Protein AF-A0A8W8MF82-F1 (afdb_monomer_lite)

Radius of gyration: 26.91 Å; chains: 1; bounding box: 54×96×51 Å

Structure (mmCIF, N/CA/C/O backbone):
data_AF-A0A8W8MF82-F1
#
_entry.id   AF-A0A8W8MF82-F1
#
loop_
_atom_site.group_PDB
_atom_site.id
_atom_site.type_symbol
_atom_site.label_atom_id
_atom_site.label_alt_id
_atom_site.label_comp_id
_atom_site.label_asym_id
_atom_site.label_entity_id
_atom_site.label_seq_id
_atom_site.pdbx_PDB_ins_code
_atom_site.Cartn_x
_atom_site.Cartn_y
_atom_site.Cartn_z
_atom_site.occupancy
_atom_site.B_iso_or_equiv
_atom_site.auth_seq_id
_atom_site.auth_comp_id
_atom_site.auth_asym_id
_atom_site.auth_atom_id
_atom_site.pdbx_PDB_model_num
ATOM 1 N N . ILE A 1 1 ? -33.587 77.026 2.164 1.00 35.69 1 ILE A N 1
ATOM 2 C CA . ILE A 1 1 ? -32.601 77.672 1.261 1.00 35.69 1 ILE A CA 1
ATOM 3 C C . ILE A 1 1 ? -31.237 77.548 1.949 1.00 35.69 1 ILE A C 1
ATOM 5 O O . ILE A 1 1 ? -30.967 78.299 2.867 1.00 35.69 1 ILE A O 1
ATOM 9 N N . VAL A 1 2 ? -30.667 76.339 1.958 1.00 36.97 2 VAL A N 1
ATOM 10 C CA . VAL A 1 2 ? -29.508 75.873 1.161 1.00 36.97 2 VAL A CA 1
ATOM 11 C C . VAL A 1 2 ? -28.266 76.760 1.290 1.00 36.97 2 VAL A C 1
ATOM 13 O O . VAL A 1 2 ? -28.235 77.858 0.749 1.00 36.97 2 VAL A O 1
ATOM 16 N N . GLY A 1 3 ? -27.221 76.190 1.905 1.00 37.22 3 GLY A N 1
ATOM 17 C CA . GLY A 1 3 ? -25.828 76.518 1.603 1.00 37.22 3 GLY A CA 1
ATOM 18 C C . GLY A 1 3 ? -24.898 76.625 2.812 1.00 37.22 3 GLY A C 1
ATOM 19 O O . GLY A 1 3 ? -24.655 77.733 3.268 1.00 37.22 3 GLY A O 1
ATOM 20 N N . ASN A 1 4 ? -24.290 75.516 3.265 1.00 38.88 4 ASN A N 1
ATOM 21 C CA . ASN A 1 4 ? -22.835 75.510 3.483 1.00 38.88 4 ASN A CA 1
ATOM 22 C C . ASN A 1 4 ? -22.202 74.119 3.701 1.00 38.88 4 ASN A C 1
ATOM 24 O O . ASN A 1 4 ? -22.565 73.373 4.602 1.00 38.88 4 ASN A O 1
ATOM 28 N N . ARG A 1 5 ? -21.215 73.852 2.833 1.00 43.38 5 ARG A N 1
ATOM 29 C CA . ARG A 1 5 ? -19.978 73.050 2.939 1.00 43.38 5 ARG A CA 1
ATOM 30 C C . ARG A 1 5 ? -19.874 71.901 3.958 1.00 43.38 5 ARG A C 1
ATOM 32 O O . ARG A 1 5 ? -19.698 72.127 5.148 1.00 43.38 5 ARG A O 1
ATOM 39 N N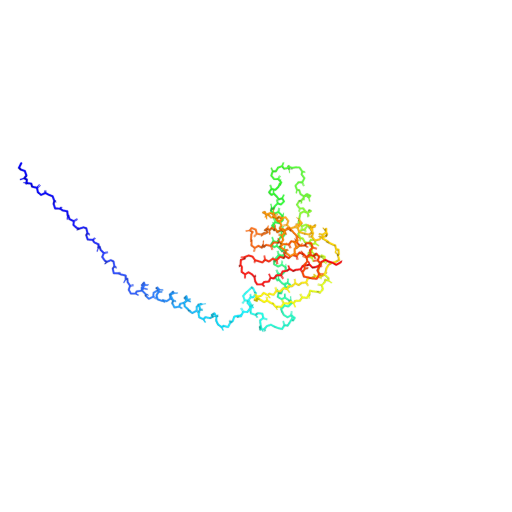 . ALA A 1 6 ? -19.607 70.708 3.420 1.00 43.28 6 ALA A N 1
ATOM 40 C CA . ALA A 1 6 ? -18.562 69.828 3.945 1.00 43.28 6 ALA A CA 1
ATOM 41 C C . ALA A 1 6 ? -17.755 69.225 2.781 1.00 43.28 6 ALA A C 1
ATOM 43 O O . ALA A 1 6 ? -18.273 68.499 1.937 1.00 43.28 6 ALA A O 1
ATOM 44 N N . SER A 1 7 ? -16.478 69.600 2.731 1.00 40.62 7 SER A N 1
ATOM 45 C CA . SER A 1 7 ? -15.450 69.110 1.812 1.00 40.62 7 SER A CA 1
ATOM 46 C C . SER A 1 7 ? -15.032 67.693 2.214 1.00 40.62 7 SER A C 1
ATOM 48 O O . SER A 1 7 ? -14.576 67.472 3.337 1.00 40.62 7 SER A O 1
ATOM 50 N N . ILE A 1 8 ? -15.181 66.727 1.306 1.00 47.06 8 ILE A N 1
ATOM 51 C CA . ILE A 1 8 ? -14.657 65.370 1.484 1.00 47.06 8 ILE A CA 1
ATOM 52 C C . ILE A 1 8 ? -13.176 65.401 1.094 1.00 47.06 8 ILE A C 1
ATOM 54 O O . ILE A 1 8 ? -12.816 65.394 -0.082 1.00 47.06 8 ILE A O 1
ATOM 58 N N . ARG A 1 9 ? -12.304 65.462 2.107 1.00 40.44 9 ARG A N 1
ATOM 59 C CA . ARG A 1 9 ? -10.857 65.262 1.965 1.00 40.44 9 ARG A CA 1
ATOM 60 C C . ARG A 1 9 ? -10.585 63.863 1.404 1.00 40.44 9 ARG A C 1
ATOM 62 O O . ARG A 1 9 ? -10.768 62.863 2.096 1.00 40.44 9 ARG A O 1
ATOM 69 N N . SER A 1 10 ? -10.094 63.826 0.168 1.00 41.91 10 SER A N 1
ATOM 70 C CA . SER A 1 10 ? -9.383 62.691 -0.422 1.00 41.91 10 SER A CA 1
ATOM 71 C C . SER A 1 10 ? -8.252 62.256 0.516 1.00 41.91 10 SER A C 1
ATOM 73 O O . SER A 1 10 ? -7.342 63.035 0.799 1.00 41.91 10 SER A O 1
ATOM 75 N N . ARG A 1 11 ? -8.327 61.028 1.038 1.00 41.44 11 ARG A N 1
ATOM 76 C CA . ARG A 1 11 ? -7.232 60.403 1.786 1.00 41.44 11 ARG A CA 1
ATOM 77 C C . ARG A 1 11 ? -6.136 60.003 0.802 1.00 41.44 11 ARG A C 1
ATOM 79 O O . ARG A 1 11 ? -6.370 59.189 -0.086 1.00 41.44 11 ARG A O 1
ATOM 86 N N . ASP A 1 12 ? -4.947 60.556 1.012 1.00 40.50 12 ASP A N 1
ATOM 87 C CA . ASP A 1 12 ? -3.692 60.141 0.391 1.00 40.50 12 ASP A CA 1
ATOM 88 C C . ASP A 1 12 ? -3.498 58.618 0.471 1.00 40.50 12 ASP A C 1
ATOM 90 O O . ASP A 1 12 ? -3.233 58.054 1.537 1.00 40.50 12 ASP A O 1
ATOM 94 N N . MET A 1 13 ? -3.557 57.943 -0.678 1.00 42.81 13 MET A N 1
ATOM 95 C CA . MET A 1 13 ? -2.918 56.642 -0.845 1.00 42.81 13 MET A CA 1
ATOM 96 C C . MET A 1 13 ? -1.406 56.869 -0.873 1.00 42.81 13 MET A C 1
ATOM 98 O O . MET A 1 13 ? -0.832 57.200 -1.912 1.00 42.81 13 MET A O 1
ATOM 102 N N . LYS A 1 14 ? -0.743 56.675 0.273 1.00 43.47 14 LYS A N 1
ATOM 103 C CA . LYS A 1 14 ? 0.719 56.560 0.340 1.00 43.47 14 LYS A CA 1
ATOM 104 C C . LYS A 1 14 ? 1.171 55.463 -0.631 1.00 43.47 14 LYS A C 1
ATOM 106 O O . LYS A 1 14 ? 1.035 54.277 -0.340 1.00 43.47 14 LYS A O 1
ATOM 111 N N . ARG A 1 15 ? 1.735 55.857 -1.779 1.00 50.31 15 ARG A N 1
ATOM 112 C CA . ARG A 1 15 ? 2.524 54.973 -2.647 1.00 50.31 15 ARG A CA 1
ATOM 113 C C . ARG A 1 15 ? 3.766 54.549 -1.865 1.00 50.31 15 ARG A C 1
ATOM 115 O O . ARG A 1 15 ? 4.764 55.264 -1.837 1.00 50.31 15 ARG A O 1
ATOM 122 N N . GLY A 1 16 ? 3.687 53.407 -1.187 1.00 51.31 16 GLY A N 1
ATOM 123 C CA . GLY A 1 16 ? 4.854 52.762 -0.598 1.00 51.31 16 GLY A CA 1
ATOM 124 C C . GLY A 1 16 ? 5.848 52.448 -1.710 1.00 51.31 16 GLY A C 1
ATOM 125 O O . GLY A 1 16 ? 5.543 51.670 -2.612 1.00 51.31 16 GLY A O 1
ATOM 126 N N . ARG A 1 17 ? 7.020 53.090 -1.684 1.00 55.69 17 ARG A N 1
ATOM 127 C CA . ARG A 1 17 ? 8.131 52.752 -2.579 1.00 55.69 17 ARG A CA 1
ATOM 128 C C . ARG A 1 17 ? 8.582 51.345 -2.198 1.00 55.69 17 ARG A C 1
ATOM 130 O O . ARG A 1 17 ? 9.209 51.160 -1.159 1.00 55.69 17 ARG A O 1
ATOM 137 N N . ILE A 1 18 ? 8.211 50.354 -3.003 1.00 58.94 18 ILE A N 1
ATOM 138 C CA . ILE A 1 18 ? 8.741 48.998 -2.871 1.00 58.94 18 ILE A CA 1
ATOM 139 C C . ILE A 1 18 ? 10.248 49.111 -3.108 1.00 58.94 18 ILE A C 1
ATOM 141 O O . ILE A 1 18 ? 10.680 49.591 -4.156 1.00 58.94 18 ILE A O 1
ATOM 145 N N . SER A 1 19 ? 11.043 48.756 -2.098 1.00 68.50 19 SER A N 1
ATOM 146 C CA . SER A 1 19 ? 12.502 48.798 -2.190 1.00 68.50 19 SER A CA 1
ATOM 147 C C . SER A 1 19 ? 12.973 47.909 -3.343 1.00 68.50 19 SER A C 1
ATOM 149 O O . SER A 1 19 ? 12.445 46.812 -3.531 1.00 68.50 19 SER A O 1
ATOM 151 N N . ALA A 1 20 ? 13.984 48.354 -4.094 1.00 69.75 20 ALA A N 1
ATOM 152 C CA . ALA A 1 20 ? 14.582 47.579 -5.184 1.00 69.75 20 ALA A CA 1
ATOM 153 C C . ALA A 1 20 ? 15.026 46.176 -4.725 1.00 69.75 20 ALA A C 1
ATOM 155 O O . ALA A 1 20 ? 14.942 45.222 -5.491 1.00 69.75 20 ALA A O 1
ATOM 156 N N . ALA A 1 21 ? 15.396 46.029 -3.448 1.00 68.44 21 ALA A N 1
ATOM 157 C CA . ALA A 1 21 ? 15.716 44.742 -2.838 1.00 68.44 21 ALA A CA 1
ATOM 158 C C . ALA A 1 21 ? 14.520 43.774 -2.813 1.00 68.44 21 ALA A C 1
ATOM 160 O O . ALA A 1 21 ? 14.691 42.582 -3.043 1.00 68.44 21 ALA A O 1
ATOM 161 N N . VAL A 1 22 ? 13.301 44.273 -2.586 1.00 73.56 22 VAL A N 1
ATOM 162 C CA . VAL A 1 22 ? 12.079 43.452 -2.598 1.00 73.56 22 VAL A CA 1
ATOM 163 C C . VAL A 1 22 ? 11.741 43.027 -4.024 1.00 73.56 22 VAL A C 1
ATOM 165 O O . VAL A 1 22 ? 11.380 41.877 -4.242 1.00 73.56 22 VAL A O 1
ATOM 168 N N . LEU A 1 23 ? 11.917 43.915 -5.007 1.00 74.25 23 LEU A N 1
ATOM 169 C CA . LEU A 1 23 ? 11.734 43.569 -6.420 1.00 74.25 23 LEU A CA 1
ATOM 170 C C . LEU A 1 23 ? 12.761 42.534 -6.893 1.00 74.25 23 LEU A C 1
ATOM 172 O O . LEU A 1 23 ? 12.382 41.591 -7.579 1.00 74.25 23 LEU A O 1
ATOM 176 N N . LEU A 1 24 ? 14.025 42.657 -6.477 1.00 74.75 24 LEU A N 1
ATOM 177 C CA . LEU A 1 24 ? 15.065 41.665 -6.758 1.00 74.75 24 LEU A CA 1
ATOM 178 C C . LEU A 1 24 ? 14.782 40.325 -6.079 1.00 74.75 24 LEU A C 1
ATOM 180 O O . LEU A 1 24 ? 14.978 39.288 -6.699 1.00 74.75 24 LEU A O 1
ATOM 184 N N . LEU A 1 25 ? 14.274 40.328 -4.844 1.00 75.12 25 LEU A N 1
ATOM 185 C CA . LEU A 1 25 ? 13.909 39.097 -4.143 1.00 75.12 25 LEU A CA 1
ATOM 186 C C . LEU A 1 25 ? 12.717 38.400 -4.813 1.00 75.12 25 LEU A C 1
ATOM 188 O O . LEU A 1 25 ? 12.726 37.186 -4.982 1.00 75.12 25 LEU A O 1
ATOM 192 N N . VAL A 1 26 ? 11.707 39.165 -5.239 1.00 80.44 26 VAL A N 1
ATOM 193 C CA . VAL A 1 26 ? 10.559 38.635 -5.988 1.00 80.44 26 VAL A CA 1
ATOM 194 C C . VAL A 1 26 ? 11.002 38.117 -7.354 1.00 80.44 26 VAL A C 1
ATOM 196 O O . VAL A 1 26 ? 10.599 37.024 -7.737 1.00 80.44 26 VAL A O 1
ATOM 199 N N . ALA A 1 27 ? 11.868 38.840 -8.065 1.00 74.56 27 ALA A N 1
ATOM 200 C CA . ALA A 1 27 ? 12.436 38.382 -9.329 1.00 74.56 27 ALA A CA 1
ATOM 201 C C . ALA A 1 27 ? 13.271 37.109 -9.142 1.00 74.56 27 ALA A C 1
ATOM 203 O O . ALA A 1 27 ? 13.094 36.162 -9.895 1.00 74.56 27 ALA A O 1
ATOM 204 N N . TYR A 1 28 ? 14.104 37.039 -8.101 1.00 77.12 28 TYR A N 1
ATOM 205 C CA . TYR A 1 28 ? 14.871 35.843 -7.757 1.00 77.12 28 TYR A CA 1
ATOM 206 C C . TYR A 1 28 ? 13.954 34.654 -7.457 1.00 77.12 28 TYR A C 1
ATOM 208 O O . TYR A 1 28 ? 14.157 33.575 -7.998 1.00 77.12 28 TYR A O 1
ATOM 216 N N . LEU A 1 29 ? 12.892 34.849 -6.669 1.00 72.75 29 LEU A N 1
ATOM 217 C CA . LEU A 1 29 ? 11.906 33.801 -6.393 1.00 72.75 29 LEU A CA 1
ATOM 218 C C . LEU A 1 29 ? 11.156 33.360 -7.655 1.00 72.75 29 LEU A C 1
ATOM 220 O O . LEU A 1 29 ? 10.889 32.172 -7.815 1.00 72.75 29 LEU A O 1
ATOM 224 N N . LEU A 1 30 ? 10.836 34.286 -8.561 1.00 72.75 30 LEU A N 1
ATOM 225 C CA . LEU A 1 30 ? 10.198 33.972 -9.840 1.00 72.75 30 LEU A CA 1
ATOM 226 C C . LEU A 1 30 ? 11.146 33.242 -10.796 1.00 72.75 30 LEU A C 1
ATOM 228 O O . LEU A 1 30 ? 10.702 32.328 -11.482 1.00 72.75 30 LEU A O 1
ATOM 232 N N . VAL A 1 31 ? 12.434 33.595 -10.813 1.00 70.19 31 VAL A N 1
ATOM 233 C CA . VAL A 1 31 ? 13.472 32.897 -11.586 1.00 70.19 31 VAL A CA 1
ATOM 234 C C . VAL A 1 31 ? 13.686 31.491 -11.030 1.00 70.19 31 VAL A C 1
AT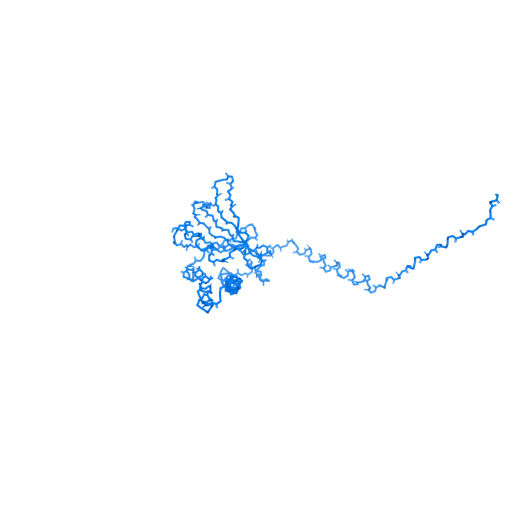OM 236 O O . VAL A 1 31 ? 13.605 30.538 -11.791 1.00 70.19 31 VAL A O 1
ATOM 239 N N . GLN A 1 32 ? 13.811 31.331 -9.709 1.00 64.94 32 GLN A N 1
ATOM 240 C CA . GLN A 1 32 ? 13.878 30.017 -9.056 1.00 64.94 32 GLN A CA 1
ATOM 241 C C . GLN A 1 32 ? 12.625 29.170 -9.341 1.00 64.94 32 GLN A C 1
ATOM 243 O O . GLN A 1 32 ? 12.712 27.975 -9.623 1.00 64.94 32 GLN A O 1
ATOM 248 N N . TYR A 1 33 ? 11.439 29.788 -9.327 1.00 62.06 33 TYR A N 1
ATOM 249 C CA . TYR A 1 33 ? 10.185 29.120 -9.676 1.00 62.06 33 TYR A CA 1
ATOM 250 C C . TYR A 1 33 ? 10.124 28.727 -11.163 1.00 62.06 33 TYR A C 1
ATOM 252 O O . TYR A 1 33 ? 9.622 27.651 -11.496 1.00 62.06 33 TYR A O 1
ATOM 260 N N . ALA A 1 34 ? 10.650 29.566 -12.059 1.00 57.75 34 ALA A N 1
ATOM 261 C CA . ALA A 1 34 ? 10.713 29.303 -13.494 1.00 57.75 34 ALA A CA 1
ATOM 262 C C . ALA A 1 34 ? 11.751 28.226 -13.846 1.00 57.75 34 ALA A C 1
ATOM 264 O O . ALA A 1 34 ? 11.448 27.354 -14.656 1.00 57.75 34 ALA A O 1
ATOM 265 N N . GLU A 1 35 ? 12.918 28.212 -13.200 1.00 52.12 35 GLU A N 1
ATOM 266 C CA . GLU A 1 35 ? 13.924 27.149 -13.326 1.00 52.12 35 GLU A CA 1
ATOM 267 C C . GLU A 1 35 ? 13.371 25.802 -12.830 1.00 52.12 35 GLU A C 1
ATOM 269 O O . GLU A 1 35 ? 13.501 24.788 -13.516 1.00 52.12 35 GLU A O 1
ATOM 274 N N . CYS A 1 36 ? 12.619 25.791 -11.720 1.00 47.72 36 CYS A N 1
ATOM 275 C CA . CYS A 1 36 ? 11.883 24.601 -11.272 1.00 47.72 36 CYS A CA 1
ATOM 276 C C . CYS A 1 36 ? 10.837 24.113 -12.290 1.00 47.72 36 CYS A C 1
ATOM 278 O O . CYS A 1 36 ? 10.560 22.915 -12.362 1.00 47.72 36 CYS A O 1
ATOM 280 N N . LYS A 1 37 ? 10.237 25.020 -13.071 1.00 49.00 37 LYS A N 1
ATOM 281 C CA . LYS A 1 37 ? 9.217 24.683 -14.075 1.00 49.00 37 LYS A CA 1
ATOM 282 C C . LYS A 1 37 ? 9.827 24.254 -15.417 1.00 49.00 37 LYS A C 1
ATOM 284 O O . LYS A 1 37 ? 9.247 23.401 -16.084 1.00 49.00 37 LYS A O 1
ATOM 289 N N . ASN A 1 38 ? 10.990 24.798 -15.784 1.00 40.34 38 ASN A N 1
ATOM 290 C CA . ASN A 1 38 ? 11.692 24.502 -17.039 1.00 40.34 38 ASN A CA 1
ATOM 291 C C . ASN A 1 38 ? 12.565 23.240 -16.980 1.00 40.34 38 ASN A C 1
ATOM 293 O O . ASN A 1 38 ? 12.784 22.626 -18.017 1.00 40.34 38 ASN A O 1
ATOM 297 N N . ASN A 1 39 ? 12.936 22.750 -15.793 1.00 46.44 39 ASN A N 1
ATOM 298 C CA . ASN A 1 39 ? 13.485 21.391 -15.634 1.00 46.44 39 ASN A CA 1
ATOM 299 C C . ASN A 1 39 ? 12.427 20.280 -15.846 1.00 46.44 39 ASN A C 1
ATOM 301 O O . ASN A 1 39 ? 12.676 19.106 -15.589 1.00 46.44 39 ASN A O 1
ATOM 305 N N . GLY A 1 40 ? 11.226 20.639 -16.310 1.00 42.94 40 GLY A N 1
ATOM 306 C CA . GLY A 1 40 ? 10.110 19.739 -16.592 1.00 42.94 40 GLY A CA 1
ATOM 307 C C . GLY A 1 40 ? 10.169 18.998 -17.934 1.00 42.94 40 GLY A C 1
ATOM 308 O O . GLY A 1 40 ? 9.161 18.397 -18.302 1.00 42.94 40 GLY A O 1
ATOM 309 N N . THR A 1 41 ? 11.287 19.022 -18.667 1.00 44.00 41 THR A N 1
ATOM 310 C CA . THR A 1 41 ? 11.399 18.389 -20.002 1.00 44.00 41 THR A CA 1
ATOM 311 C C . THR A 1 41 ? 12.463 17.300 -20.151 1.00 44.00 41 THR A C 1
ATOM 313 O O . THR A 1 41 ? 12.636 16.793 -21.251 1.00 44.00 41 THR A O 1
ATOM 316 N N . GLU A 1 42 ? 13.061 16.829 -19.055 1.00 49.78 42 GLU A N 1
ATOM 317 C CA . GLU A 1 42 ? 13.617 15.470 -18.965 1.00 49.78 42 GLU A CA 1
ATOM 318 C C . GLU A 1 42 ? 13.031 14.833 -17.705 1.00 49.78 42 GLU A C 1
ATOM 320 O O . GLU A 1 42 ? 13.377 15.168 -16.574 1.00 49.78 42 GLU A O 1
ATOM 325 N N . GLY A 1 43 ? 11.985 14.026 -17.887 1.00 56.91 43 GLY A N 1
ATOM 326 C CA . GLY A 1 43 ? 11.105 13.576 -16.811 1.00 56.91 43 GLY A CA 1
ATOM 327 C C . GLY A 1 43 ? 11.715 12.494 -15.923 1.00 56.91 43 GLY A C 1
ATOM 328 O O . GLY A 1 43 ? 11.111 11.431 -15.801 1.00 56.91 43 GLY A O 1
ATOM 329 N N . HIS A 1 44 ? 12.852 12.766 -15.281 1.00 66.94 44 HIS A N 1
ATOM 330 C CA . HIS A 1 44 ? 13.564 11.816 -14.429 1.00 66.94 44 HIS A CA 1
ATOM 331 C C . HIS A 1 44 ? 12.625 11.143 -13.412 1.00 66.94 44 HIS A C 1
ATOM 333 O O . HIS A 1 44 ? 11.829 11.768 -12.679 1.00 66.94 44 HIS A O 1
ATOM 339 N N . PHE A 1 45 ? 12.674 9.813 -13.374 1.00 74.75 45 PHE A N 1
ATOM 340 C CA . PHE A 1 45 ? 11.871 9.023 -12.455 1.00 74.75 45 PHE A CA 1
ATOM 341 C C . PHE A 1 45 ? 12.523 9.016 -11.071 1.00 74.75 45 PHE A C 1
ATOM 343 O O . PHE A 1 45 ? 13.350 8.170 -10.771 1.00 74.75 45 PHE A O 1
ATOM 350 N N . LEU A 1 46 ? 12.122 9.957 -10.212 1.00 81.06 46 LEU A N 1
ATOM 351 C CA . LEU A 1 46 ? 12.645 10.048 -8.847 1.00 81.06 46 LEU A CA 1
ATOM 352 C C . LEU A 1 46 ? 11.891 9.150 -7.847 1.00 81.06 46 LEU A C 1
ATOM 354 O O . LEU A 1 46 ? 10.662 9.236 -7.725 1.00 81.06 46 LEU A O 1
ATOM 358 N N . VAL A 1 47 ? 12.634 8.357 -7.072 1.00 79.81 47 VAL A N 1
ATOM 359 C CA . VAL A 1 47 ? 12.168 7.622 -5.883 1.00 79.81 47 VAL A CA 1
ATOM 360 C C . VAL A 1 47 ? 13.011 8.051 -4.689 1.00 79.81 47 VAL A C 1
ATOM 362 O O . VAL A 1 47 ? 14.224 7.911 -4.701 1.00 79.81 47 VAL A O 1
ATOM 365 N N . ASP A 1 48 ? 12.363 8.624 -3.670 1.00 82.00 48 ASP A N 1
ATOM 366 C CA . ASP A 1 48 ? 13.029 9.223 -2.495 1.00 82.00 48 ASP A CA 1
ATOM 367 C C . ASP A 1 48 ? 14.135 10.242 -2.857 1.00 82.00 48 ASP A C 1
ATOM 369 O O . ASP A 1 48 ? 15.113 10.395 -2.138 1.00 82.00 48 ASP A O 1
ATOM 373 N N . GLY A 1 49 ? 13.976 10.945 -3.987 1.00 82.25 49 GLY A N 1
ATOM 374 C CA . GLY A 1 49 ? 14.956 11.911 -4.504 1.00 82.25 49 GLY A CA 1
ATOM 375 C C . GLY A 1 49 ? 16.063 11.304 -5.373 1.00 82.25 49 GLY A C 1
ATOM 376 O O . GLY A 1 49 ? 16.848 12.054 -5.942 1.00 82.25 49 GLY A O 1
ATOM 377 N N . ILE A 1 50 ? 16.099 9.978 -5.524 1.00 83.06 50 ILE A N 1
ATOM 378 C CA . ILE A 1 50 ? 17.076 9.263 -6.350 1.00 83.06 50 ILE A CA 1
ATOM 379 C C . ILE A 1 50 ? 16.485 9.009 -7.735 1.00 83.06 50 ILE A C 1
ATOM 381 O O . ILE A 1 50 ? 15.363 8.514 -7.850 1.00 83.06 50 ILE A O 1
ATOM 385 N N . ASP A 1 51 ? 17.242 9.340 -8.779 1.00 85.56 51 ASP A N 1
ATOM 386 C CA . ASP A 1 51 ? 16.868 9.056 -10.162 1.00 85.56 51 ASP A CA 1
ATOM 387 C C . ASP A 1 51 ? 17.101 7.585 -10.503 1.00 85.56 51 ASP A C 1
ATOM 389 O O . ASP A 1 51 ? 18.232 7.110 -10.573 1.00 85.56 51 ASP A O 1
ATOM 393 N N . VAL A 1 52 ? 16.004 6.867 -10.718 1.00 85.44 52 VAL A N 1
ATOM 394 C CA . VAL A 1 52 ? 16.006 5.419 -10.928 1.00 85.44 52 VAL A CA 1
ATOM 395 C C . VAL A 1 52 ? 16.466 5.045 -12.341 1.00 85.44 52 VAL A C 1
ATOM 397 O O . VAL A 1 52 ? 16.769 3.885 -12.602 1.00 85.44 52 VAL A O 1
ATOM 400 N N . GLU A 1 53 ? 16.531 6.005 -13.267 1.00 84.81 53 GLU A N 1
ATOM 401 C CA . GLU A 1 53 ? 17.062 5.778 -14.619 1.00 84.81 53 GLU A CA 1
ATOM 402 C C . GLU A 1 53 ? 18.587 5.635 -14.633 1.00 84.81 53 GLU A C 1
ATOM 404 O O . GLU A 1 53 ? 19.134 5.013 -15.539 1.00 84.81 53 GLU A O 1
ATOM 409 N N . LYS A 1 54 ? 19.263 6.153 -13.603 1.00 86.38 54 LYS A N 1
ATOM 410 C CA . LYS A 1 54 ? 20.723 6.073 -13.444 1.00 86.38 54 LYS A CA 1
ATOM 411 C C . LYS A 1 54 ? 21.187 4.823 -12.701 1.00 86.38 54 LYS A C 1
ATOM 413 O O . LYS A 1 54 ? 22.384 4.647 -12.509 1.00 86.38 54 LYS A O 1
ATOM 418 N N . LEU A 1 55 ? 20.247 3.993 -12.258 1.00 86.38 55 LEU A N 1
ATOM 419 C CA . LEU A 1 55 ? 20.508 2.806 -11.458 1.00 86.38 55 LEU A CA 1
ATOM 420 C C . LEU A 1 55 ? 20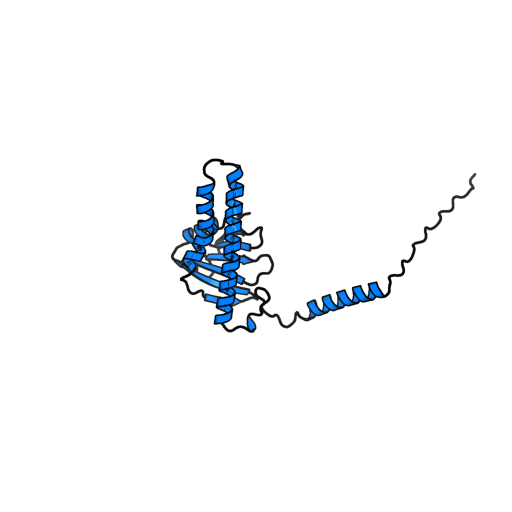.431 1.546 -12.319 1.00 86.38 55 LEU A C 1
ATOM 422 O O . LEU A 1 55 ? 19.555 1.413 -13.180 1.00 86.38 55 LEU A O 1
ATOM 426 N N . SER A 1 56 ? 21.307 0.592 -12.027 1.00 89.12 56 SER A N 1
ATOM 427 C CA . SER A 1 56 ? 21.188 -0.787 -12.499 1.00 89.12 56 SER A CA 1
ATOM 428 C C . SER A 1 56 ? 19.949 -1.471 -11.912 1.00 89.12 56 SER A C 1
ATOM 430 O O . SER A 1 56 ? 19.423 -1.067 -10.875 1.00 89.12 56 SER A O 1
ATOM 432 N N . ASP A 1 57 ? 19.474 -2.544 -12.547 1.00 88.00 57 ASP A N 1
ATOM 433 C CA . ASP A 1 57 ? 18.271 -3.255 -12.090 1.00 88.00 57 ASP A CA 1
ATOM 434 C C . ASP A 1 57 ? 18.383 -3.789 -10.650 1.00 88.00 57 ASP A C 1
ATOM 436 O O . ASP A 1 57 ? 17.376 -3.842 -9.935 1.00 88.00 57 ASP A O 1
ATOM 440 N N . ASP A 1 58 ? 19.594 -4.143 -10.211 1.00 88.75 58 ASP A N 1
ATOM 441 C CA . ASP A 1 58 ? 19.857 -4.590 -8.843 1.00 88.75 58 ASP A CA 1
ATOM 442 C C . ASP A 1 58 ? 19.808 -3.420 -7.849 1.00 88.75 58 ASP A C 1
ATOM 444 O O . ASP A 1 58 ? 19.108 -3.512 -6.843 1.00 88.75 58 ASP A O 1
ATOM 448 N N . GLU A 1 59 ? 20.406 -2.271 -8.175 1.00 89.81 59 GLU A N 1
ATOM 449 C CA . GLU A 1 59 ? 20.309 -1.058 -7.345 1.00 89.81 59 GLU A CA 1
ATOM 450 C C . GLU A 1 59 ? 18.867 -0.541 -7.240 1.00 89.81 59 GLU A C 1
ATOM 452 O O . GLU A 1 59 ? 18.435 -0.070 -6.185 1.00 89.81 59 GLU A O 1
ATOM 457 N N . VAL A 1 60 ? 18.078 -0.659 -8.314 1.00 89.69 60 VAL A N 1
ATOM 458 C CA . VAL A 1 60 ? 16.640 -0.359 -8.270 1.00 89.69 60 VAL A CA 1
ATOM 459 C C . VAL A 1 60 ? 15.921 -1.303 -7.316 1.00 89.69 60 VAL A C 1
ATOM 461 O O . VAL A 1 60 ? 15.043 -0.866 -6.566 1.00 89.69 60 VAL A O 1
ATOM 464 N N . ARG A 1 61 ? 16.257 -2.596 -7.331 1.00 88.94 61 ARG A N 1
ATOM 465 C CA . ARG A 1 61 ? 15.662 -3.570 -6.412 1.00 88.94 61 ARG A CA 1
ATOM 466 C C . ARG A 1 61 ? 15.992 -3.216 -4.962 1.00 88.94 61 ARG A C 1
ATOM 468 O O . ARG A 1 61 ? 15.058 -3.130 -4.162 1.00 88.94 61 ARG A O 1
ATOM 475 N N . ASP A 1 62 ? 17.252 -2.914 -4.669 1.00 90.31 62 ASP A N 1
ATOM 476 C CA . ASP A 1 62 ? 17.717 -2.526 -3.334 1.00 90.31 62 ASP A CA 1
ATOM 477 C C . ASP A 1 62 ? 17.041 -1.237 -2.846 1.00 90.31 62 ASP A C 1
ATOM 479 O O . ASP A 1 62 ? 16.555 -1.166 -1.712 1.00 90.31 62 ASP A O 1
ATOM 483 N N . LEU A 1 63 ? 16.904 -0.237 -3.724 1.00 90.88 63 LEU A N 1
ATOM 484 C CA . LEU A 1 63 ? 16.177 0.998 -3.430 1.00 90.88 63 LEU A CA 1
ATOM 485 C C . LEU A 1 63 ? 14.712 0.719 -3.064 1.00 90.88 63 LEU A C 1
ATOM 487 O O . LEU A 1 63 ? 14.183 1.259 -2.088 1.00 90.88 63 LEU A O 1
ATOM 491 N N . LEU A 1 64 ? 14.041 -0.140 -3.832 1.00 90.88 64 LEU A N 1
ATOM 492 C CA . LEU A 1 64 ? 12.655 -0.518 -3.571 1.00 90.88 64 LEU A CA 1
ATOM 493 C C . LEU A 1 64 ? 12.506 -1.375 -2.305 1.00 90.88 64 LEU A C 1
ATOM 495 O O . LEU A 1 64 ? 11.450 -1.347 -1.669 1.00 90.88 64 LEU A O 1
ATOM 499 N N . ASP A 1 65 ? 13.504 -2.183 -1.950 1.00 90.25 65 ASP A N 1
ATOM 500 C CA . ASP A 1 65 ? 13.542 -2.929 -0.687 1.00 90.25 65 ASP A CA 1
ATOM 501 C C . ASP A 1 65 ? 13.694 -1.978 0.506 1.00 90.25 65 ASP A C 1
ATOM 503 O O . ASP A 1 65 ? 12.919 -2.063 1.464 1.00 90.25 65 ASP A O 1
ATOM 507 N N . ALA A 1 66 ? 14.587 -0.991 0.416 1.00 90.00 66 ALA A N 1
ATOM 508 C CA . ALA A 1 66 ? 14.724 0.060 1.423 1.00 90.00 66 ALA A CA 1
ATOM 509 C C . ALA A 1 66 ? 13.426 0.878 1.585 1.00 90.00 66 ALA A C 1
ATOM 511 O O . ALA A 1 66 ? 12.985 1.163 2.707 1.00 90.00 66 ALA A O 1
ATOM 512 N N . GLU A 1 67 ? 12.752 1.203 0.478 1.00 89.31 67 GLU A N 1
ATOM 513 C CA . GLU A 1 67 ? 11.459 1.889 0.508 1.00 89.31 67 GLU A CA 1
ATOM 514 C C . GLU A 1 67 ? 10.368 1.031 1.179 1.00 89.31 67 GLU A C 1
ATOM 516 O O . GLU A 1 67 ? 9.528 1.551 1.920 1.00 89.31 67 GLU A O 1
ATOM 521 N N . ASP A 1 68 ? 10.365 -0.289 0.962 1.00 89.44 68 ASP A N 1
ATOM 522 C CA . ASP A 1 68 ? 9.471 -1.230 1.647 1.00 89.44 68 ASP A CA 1
ATOM 523 C C . ASP A 1 68 ? 9.754 -1.306 3.158 1.00 89.44 68 ASP A C 1
ATOM 525 O O . ASP A 1 68 ? 8.811 -1.314 3.957 1.00 89.44 68 ASP A O 1
ATOM 529 N N . VAL A 1 69 ? 11.020 -1.279 3.586 1.00 88.81 69 VAL A N 1
ATOM 530 C CA . VAL A 1 69 ? 11.391 -1.198 5.012 1.00 88.81 69 VAL A CA 1
ATOM 531 C C . VAL A 1 69 ? 10.859 0.095 5.644 1.00 88.81 69 VAL A C 1
ATOM 533 O O . VAL A 1 69 ? 10.196 0.057 6.685 1.00 88.81 69 VAL A O 1
ATOM 536 N N . LYS A 1 70 ? 11.056 1.245 4.985 1.00 89.88 70 LYS A N 1
ATOM 537 C CA . LYS A 1 70 ? 10.519 2.547 5.427 1.00 89.88 70 LYS A CA 1
ATOM 538 C C . LYS A 1 70 ? 8.992 2.518 5.527 1.00 89.88 70 LYS A C 1
ATOM 540 O O . LYS A 1 70 ? 8.417 2.948 6.530 1.00 89.88 70 LYS A O 1
ATOM 545 N N . PHE A 1 71 ? 8.324 1.988 4.503 1.00 90.06 71 PHE A N 1
ATOM 546 C CA . PHE A 1 71 ? 6.867 1.879 4.456 1.00 90.06 71 PHE A CA 1
ATOM 547 C C . PHE A 1 71 ? 6.315 0.981 5.570 1.00 90.06 71 PHE A C 1
ATOM 549 O O . PHE A 1 71 ? 5.377 1.370 6.266 1.00 90.06 71 PHE A O 1
ATOM 556 N N . THR A 1 72 ? 6.896 -0.203 5.768 1.00 89.31 72 THR A N 1
ATOM 557 C CA . THR A 1 72 ? 6.447 -1.158 6.794 1.00 89.31 72 THR A CA 1
ATOM 558 C C . THR A 1 72 ? 6.626 -0.618 8.209 1.00 89.31 72 THR A C 1
ATOM 560 O O . THR A 1 72 ? 5.727 -0.781 9.033 1.00 89.31 72 THR A O 1
ATOM 563 N N . GLY A 1 73 ? 7.715 0.108 8.483 1.00 89.31 73 GLY A N 1
ATOM 564 C CA . GLY A 1 73 ? 7.895 0.807 9.759 1.00 89.31 73 GLY A CA 1
ATOM 565 C C . GLY A 1 73 ? 6.788 1.833 10.031 1.00 89.31 73 GLY A C 1
ATOM 566 O O . GLY A 1 73 ? 6.211 1.862 11.119 1.00 89.31 73 GLY A O 1
ATOM 567 N N . GLN A 1 74 ? 6.421 2.633 9.023 1.00 90.94 74 GLN A N 1
ATOM 568 C CA . GLN A 1 74 ? 5.299 3.573 9.127 1.00 90.94 74 GLN A CA 1
ATOM 569 C C . GLN A 1 74 ? 3.964 2.844 9.342 1.00 90.94 74 GLN A C 1
ATOM 571 O O . GLN A 1 74 ? 3.153 3.255 10.178 1.00 90.94 74 GLN A O 1
ATOM 576 N N . LEU A 1 75 ? 3.739 1.753 8.605 1.00 90.06 75 LEU A N 1
ATOM 577 C CA . LEU A 1 75 ? 2.525 0.945 8.681 1.00 90.06 75 LEU A CA 1
ATOM 578 C C . LEU A 1 75 ? 2.316 0.334 10.074 1.00 90.06 75 LEU A C 1
ATOM 580 O O . LEU A 1 75 ? 1.193 0.345 10.579 1.00 90.06 75 LEU A O 1
ATOM 584 N N . ASP A 1 76 ? 3.376 -0.152 10.716 1.00 86.81 76 ASP A N 1
ATOM 585 C CA . ASP A 1 76 ? 3.302 -0.713 12.067 1.00 86.81 76 ASP A CA 1
ATOM 586 C C . ASP A 1 76 ? 2.854 0.336 13.089 1.00 86.81 76 ASP A C 1
ATOM 588 O O . ASP A 1 76 ? 1.934 0.094 13.876 1.00 86.81 76 ASP A O 1
ATOM 592 N N . ILE A 1 77 ? 3.437 1.537 13.022 1.00 87.12 77 ILE A N 1
ATOM 593 C CA . ILE A 1 77 ? 3.036 2.668 13.868 1.00 87.12 77 ILE A CA 1
ATOM 594 C C . ILE A 1 77 ? 1.564 3.017 13.615 1.00 87.12 77 ILE A C 1
ATOM 596 O O . ILE A 1 77 ? 0.806 3.240 14.561 1.00 87.12 77 ILE A O 1
ATOM 600 N N . TRP A 1 78 ? 1.134 3.039 12.350 1.00 89.44 78 TRP A N 1
ATOM 601 C CA . TRP A 1 78 ? -0.255 3.306 11.974 1.00 89.44 78 TRP A CA 1
ATOM 602 C C . TRP A 1 78 ? -1.232 2.297 12.568 1.00 89.44 78 TRP A C 1
ATOM 604 O O . TRP A 1 78 ? -2.189 2.686 13.240 1.00 89.44 78 TRP A O 1
ATOM 614 N N . ILE A 1 79 ? -0.988 1.004 12.367 1.00 87.25 79 ILE A N 1
ATOM 615 C CA . ILE A 1 79 ? -1.853 -0.060 12.883 1.00 87.25 79 ILE A CA 1
ATOM 616 C C . ILE A 1 79 ? -1.856 -0.041 14.412 1.00 87.25 79 ILE A C 1
ATOM 618 O O . ILE A 1 79 ? -2.916 -0.198 15.028 1.00 87.25 79 ILE A O 1
ATOM 622 N N . GLY A 1 80 ? -0.702 0.218 15.033 1.00 83.44 80 GLY A N 1
ATOM 623 C CA . GLY A 1 80 ? -0.577 0.442 16.469 1.00 83.44 80 GLY A CA 1
ATOM 624 C C . GLY A 1 80 ? -1.491 1.569 16.956 1.00 83.44 80 GLY A C 1
ATOM 625 O O . GLY A 1 80 ? -2.303 1.343 17.858 1.00 83.44 80 GLY A O 1
ATOM 626 N N . LYS A 1 81 ? -1.429 2.744 16.310 1.00 84.25 81 LYS A N 1
ATOM 627 C CA . LYS A 1 81 ? -2.279 3.912 16.602 1.00 84.25 81 LYS A CA 1
ATOM 628 C C . LYS A 1 81 ? -3.766 3.613 16.413 1.00 84.25 81 LYS A C 1
ATOM 630 O O . LYS A 1 81 ? -4.548 3.905 17.313 1.00 84.25 81 LYS A O 1
ATOM 635 N N . GLN A 1 82 ? -4.170 2.998 15.300 1.00 83.25 82 GLN A N 1
ATOM 636 C CA . GLN A 1 82 ? -5.580 2.649 15.057 1.00 83.25 82 GLN A CA 1
ATOM 637 C C . GLN A 1 82 ? -6.107 1.669 16.108 1.00 83.25 82 GLN A C 1
ATOM 639 O O . GLN A 1 82 ? -7.185 1.853 16.667 1.00 83.25 82 GLN A O 1
ATOM 644 N N . SER A 1 83 ? -5.291 0.683 16.475 1.00 79.00 83 SER A N 1
ATOM 645 C CA . SER A 1 83 ? -5.633 -0.263 17.537 1.00 79.00 83 SER A CA 1
ATOM 646 C C . SER A 1 83 ? -5.699 0.392 18.916 1.00 79.00 83 SER A C 1
ATOM 648 O O . SER A 1 83 ? -6.406 -0.104 19.781 1.00 79.00 83 SER A O 1
ATOM 650 N N . LEU A 1 84 ? -4.939 1.462 19.178 1.00 76.56 84 LEU A N 1
ATOM 651 C CA . LEU A 1 84 ? -5.029 2.237 20.424 1.00 76.56 84 LEU A CA 1
ATOM 652 C C . LEU A 1 84 ? -6.256 3.163 20.446 1.00 76.56 84 LEU A C 1
ATOM 654 O O . LEU A 1 84 ? -6.887 3.307 21.488 1.00 76.56 84 LEU A O 1
ATOM 658 N N . LYS A 1 85 ? -6.648 3.741 19.306 1.00 76.00 85 LYS A N 1
ATOM 659 C CA . LYS A 1 85 ? -7.882 4.538 19.199 1.00 76.00 85 LYS A CA 1
ATOM 660 C C . LYS A 1 85 ? -9.125 3.700 19.513 1.00 76.00 85 LYS A C 1
ATOM 662 O O . LYS A 1 85 ? -9.976 4.140 20.278 1.00 76.00 85 LYS A O 1
ATOM 667 N N . GLU A 1 86 ? -9.182 2.463 19.018 1.00 67.62 86 GLU A N 1
ATOM 668 C CA . GLU A 1 86 ? -10.219 1.488 19.396 1.00 67.62 86 GLU A CA 1
ATOM 669 C C . GLU A 1 86 ? -10.186 1.152 20.909 1.00 67.62 86 GLU A C 1
ATOM 671 O O . GLU A 1 86 ? -11.230 0.909 21.516 1.00 67.62 86 GLU A O 1
ATOM 676 N N . ARG A 1 87 ? -8.999 1.192 21.544 1.00 59.97 87 ARG A N 1
ATOM 677 C CA . ARG A 1 87 ? -8.766 0.841 22.962 1.00 59.97 87 ARG A CA 1
ATOM 678 C C . ARG A 1 87 ? -9.269 1.847 23.991 1.00 59.97 87 ARG A C 1
ATOM 680 O O . ARG A 1 87 ? -9.529 1.412 25.110 1.00 59.97 87 ARG A O 1
ATOM 687 N N . HIS A 1 88 ? -9.477 3.127 23.664 1.00 54.19 88 HIS A N 1
ATOM 688 C CA . HIS A 1 88 ? -10.102 4.067 24.617 1.00 54.19 88 HIS A CA 1
ATOM 689 C C . HIS A 1 88 ? -11.497 3.598 25.096 1.00 54.19 88 HIS A C 1
ATOM 691 O O . HIS A 1 88 ? -12.015 4.131 26.073 1.00 54.19 88 HIS A O 1
ATOM 697 N N . ARG A 1 89 ? -12.079 2.557 24.475 1.00 56.31 89 ARG A N 1
ATOM 698 C CA . ARG A 1 89 ? -13.310 1.885 24.914 1.00 56.31 89 ARG A CA 1
ATOM 699 C C . ARG A 1 89 ? -13.129 0.640 25.809 1.00 56.31 89 ARG A C 1
ATOM 701 O O . ARG A 1 89 ? -14.115 0.226 26.405 1.00 56.31 89 ARG A O 1
ATOM 708 N N . ILE A 1 90 ? -11.947 0.010 25.930 1.00 52.94 90 ILE A N 1
ATOM 709 C CA . ILE A 1 90 ? -11.801 -1.324 26.575 1.00 52.94 90 ILE A CA 1
ATOM 710 C C . ILE A 1 90 ? -10.511 -1.410 27.425 1.00 52.94 90 ILE A C 1
ATOM 712 O O . ILE A 1 90 ? -9.415 -1.606 26.903 1.00 52.94 90 ILE A O 1
ATOM 716 N N . LYS A 1 91 ? -10.632 -1.285 28.758 1.00 55.59 91 LYS A N 1
ATOM 717 C CA . LYS A 1 91 ? -9.509 -1.031 29.695 1.00 55.59 91 LYS A CA 1
ATOM 718 C C . LYS A 1 91 ? -8.622 -2.232 30.097 1.00 55.59 91 LYS A C 1
ATOM 720 O O . LYS A 1 91 ? -7.529 -1.995 30.594 1.00 55.59 91 LYS A O 1
ATOM 725 N N . ARG A 1 92 ? -9.027 -3.501 29.924 1.00 56.38 92 ARG A N 1
ATOM 726 C CA . ARG A 1 92 ? -8.352 -4.646 30.604 1.00 56.38 92 ARG A CA 1
ATOM 727 C C . ARG A 1 92 ? -7.422 -5.534 29.756 1.00 56.38 92 ARG A C 1
ATOM 729 O O . ARG A 1 92 ? -6.712 -6.348 30.325 1.00 56.38 92 ARG A O 1
ATOM 736 N N . VAL A 1 93 ? -7.362 -5.378 28.428 1.00 56.00 93 VAL A N 1
ATOM 737 C CA . VAL A 1 93 ? -6.614 -6.306 27.529 1.00 56.00 93 VAL A CA 1
ATOM 738 C C . VAL A 1 93 ? -5.489 -5.617 26.732 1.00 56.00 93 VAL A C 1
ATOM 740 O O . VAL A 1 93 ? -4.948 -6.152 25.762 1.00 56.00 93 VAL A O 1
ATOM 743 N N . ALA A 1 94 ? -5.129 -4.393 27.128 1.00 54.03 94 ALA A N 1
ATOM 744 C CA . ALA A 1 94 ? -4.314 -3.465 26.345 1.00 54.03 94 ALA A CA 1
ATOM 745 C C . ALA A 1 94 ? -2.927 -3.977 25.887 1.00 54.03 94 ALA A C 1
ATOM 747 O O . ALA A 1 94 ? -2.611 -3.757 24.712 1.00 54.03 94 ALA A O 1
ATOM 748 N N . PRO A 1 95 ? -2.095 -4.639 26.716 1.00 59.62 95 PRO A N 1
ATOM 749 C CA . PRO A 1 95 ? -0.748 -5.041 26.295 1.00 59.62 95 PRO A CA 1
ATOM 750 C C . PRO A 1 95 ? -0.756 -6.186 25.271 1.00 59.62 95 PRO A C 1
ATOM 752 O O . PRO A 1 95 ? 0.012 -6.158 24.306 1.00 59.62 95 PRO A O 1
ATOM 755 N N . ILE A 1 96 ? -1.668 -7.151 25.419 1.00 59.91 96 ILE A N 1
ATOM 756 C CA . ILE A 1 96 ? -1.786 -8.310 24.520 1.00 59.91 96 ILE A CA 1
ATOM 757 C C . ILE A 1 96 ? -2.257 -7.855 23.133 1.00 59.91 96 ILE A C 1
ATOM 759 O O . ILE A 1 96 ? -1.645 -8.189 22.119 1.00 59.91 96 ILE A O 1
ATOM 763 N N . VAL A 1 97 ? -3.284 -7.002 23.079 1.00 59.00 97 VAL A N 1
ATOM 764 C CA . VAL A 1 97 ? -3.827 -6.479 21.814 1.00 59.00 97 VAL A CA 1
ATOM 765 C C . VAL A 1 97 ? -2.814 -5.593 21.082 1.00 59.00 97 VAL A C 1
ATOM 767 O O . VAL A 1 97 ? -2.775 -5.605 19.853 1.00 59.00 97 VAL A O 1
ATOM 770 N N . ALA A 1 98 ? -1.946 -4.867 21.803 1.00 59.28 98 ALA A N 1
ATOM 771 C CA . ALA A 1 98 ? -0.842 -4.132 21.180 1.00 59.28 98 ALA A CA 1
ATOM 772 C C . ALA A 1 98 ? 0.093 -5.080 20.428 1.00 59.28 98 ALA A C 1
ATOM 774 O O . ALA A 1 98 ? 0.315 -4.890 19.239 1.00 59.28 98 ALA A O 1
ATOM 775 N N . ARG A 1 99 ? 0.595 -6.127 21.088 1.00 61.81 99 ARG A N 1
ATOM 776 C CA . ARG A 1 99 ? 1.527 -7.069 20.453 1.00 61.81 99 ARG A CA 1
ATOM 777 C C . ARG A 1 99 ? 0.909 -7.735 19.218 1.00 61.81 99 ARG A C 1
ATOM 779 O O . ARG A 1 99 ? 1.548 -7.783 18.169 1.00 61.81 99 ARG A O 1
ATOM 786 N N . VAL A 1 100 ? -0.361 -8.138 19.300 1.00 63.69 100 VAL A N 1
ATOM 787 C CA . VAL A 1 100 ? -1.094 -8.745 18.173 1.00 63.69 100 VAL A CA 1
ATOM 788 C C . VAL A 1 100 ? -1.309 -7.755 17.020 1.00 63.69 100 VAL A C 1
ATOM 790 O O . VAL A 1 100 ? -1.143 -8.118 15.855 1.00 63.69 100 VAL A O 1
ATOM 793 N N . ALA A 1 101 ? -1.631 -6.493 17.316 1.00 63.66 101 ALA A N 1
ATOM 794 C CA . ALA A 1 101 ? -1.832 -5.466 16.296 1.00 63.66 101 ALA A CA 1
ATOM 795 C C . ALA A 1 101 ? -0.556 -5.179 15.492 1.00 63.66 101 ALA A C 1
ATOM 797 O O . ALA A 1 101 ? -0.605 -5.097 14.267 1.00 63.66 101 ALA A O 1
ATOM 798 N N . TRP A 1 102 ? 0.590 -5.077 16.164 1.00 63.94 102 TRP A N 1
ATOM 799 C CA . TRP A 1 102 ? 1.874 -4.821 15.505 1.00 63.94 102 TRP A CA 1
ATOM 800 C C . TRP A 1 102 ? 2.311 -6.022 14.653 1.00 63.94 102 TRP A C 1
ATOM 802 O O . TRP A 1 102 ? 2.841 -5.862 13.558 1.00 63.94 102 TRP A O 1
ATOM 812 N N . MET A 1 103 ? 1.996 -7.246 15.088 1.00 66.38 103 MET A N 1
ATOM 813 C CA . MET A 1 103 ? 2.212 -8.446 14.274 1.00 66.38 103 MET A CA 1
ATOM 814 C C . MET A 1 103 ? 1.359 -8.478 12.997 1.00 66.38 103 MET A C 1
ATOM 816 O O . MET A 1 103 ? 1.804 -9.026 11.987 1.00 66.38 103 MET A O 1
ATOM 820 N N . ALA A 1 104 ? 0.155 -7.899 13.015 1.00 65.62 104 ALA A N 1
ATOM 821 C CA . ALA A 1 104 ? -0.740 -7.892 11.859 1.00 65.62 104 ALA A CA 1
ATOM 822 C C . ALA A 1 104 ? -0.211 -7.029 10.699 1.00 65.62 104 ALA A C 1
ATOM 824 O O . ALA A 1 104 ? -0.380 -7.425 9.544 1.00 65.62 104 ALA A O 1
ATOM 825 N N . GLY A 1 105 ? 0.468 -5.914 10.993 1.00 66.12 105 GLY A N 1
ATOM 826 C CA . GLY A 1 105 ? 1.077 -5.038 9.981 1.00 66.12 105 GLY A CA 1
ATOM 827 C C . GLY A 1 105 ? 2.194 -5.709 9.198 1.00 66.12 105 GLY A C 1
ATOM 828 O O . GLY A 1 105 ? 2.218 -5.681 7.966 1.00 66.12 105 GLY A O 1
ATOM 829 N N . ARG A 1 106 ? 3.055 -6.437 9.909 1.00 74.88 106 ARG A N 1
ATOM 830 C CA . ARG A 1 106 ? 4.162 -7.188 9.309 1.00 74.88 106 ARG A CA 1
ATOM 831 C C . ARG A 1 106 ? 3.760 -8.512 8.673 1.00 74.88 106 ARG A C 1
ATOM 833 O O . ARG A 1 106 ? 4.544 -9.056 7.903 1.00 74.88 106 ARG A O 1
ATOM 840 N N . ALA A 1 107 ? 2.576 -9.055 8.954 1.00 83.62 107 ALA A N 1
ATOM 841 C CA . ALA A 1 107 ? 2.201 -10.395 8.495 1.00 83.62 107 ALA A CA 1
ATOM 842 C C . ALA A 1 107 ? 2.205 -10.542 6.963 1.00 83.62 107 ALA A C 1
ATOM 844 O O . ALA A 1 107 ? 2.634 -11.578 6.456 1.00 83.62 107 ALA A O 1
ATOM 845 N N . LEU A 1 108 ? 1.756 -9.520 6.218 1.00 85.25 108 LEU A N 1
ATOM 846 C CA . LEU A 1 108 ? 1.842 -9.552 4.756 1.00 85.25 108 LEU A CA 1
ATOM 847 C C . LEU A 1 108 ? 3.306 -9.546 4.313 1.00 85.25 108 LEU A C 1
ATOM 849 O O . LEU A 1 108 ? 3.726 -10.479 3.644 1.00 85.25 108 LEU A O 1
ATOM 853 N N . TYR A 1 109 ? 4.090 -8.554 4.724 1.00 86.19 109 TYR A N 1
ATOM 854 C CA . TYR A 1 109 ? 5.472 -8.399 4.261 1.00 86.19 109 TYR A CA 1
ATOM 855 C C . TYR A 1 109 ? 6.392 -9.545 4.688 1.00 86.19 109 TYR A C 1
ATOM 857 O O . TYR A 1 109 ? 7.212 -9.983 3.894 1.00 86.19 109 TYR A O 1
ATOM 865 N N . ARG A 1 110 ? 6.183 -10.135 5.870 1.00 86.38 110 ARG A N 1
ATOM 866 C CA . ARG A 1 110 ? 6.850 -11.386 6.271 1.00 86.38 110 ARG A CA 1
ATOM 867 C C . ARG A 1 110 ? 6.523 -12.549 5.339 1.00 86.38 110 ARG A C 1
ATOM 869 O O . ARG A 1 110 ? 7.378 -13.372 5.069 1.00 86.38 110 ARG A O 1
ATOM 876 N N . SER A 1 111 ? 5.294 -12.627 4.826 1.00 86.06 111 SER A N 1
ATOM 877 C CA . SER A 1 111 ? 4.945 -13.649 3.827 1.00 86.06 111 SER A CA 1
ATOM 878 C C . SER A 1 111 ? 5.516 -13.361 2.432 1.00 86.06 111 SER A C 1
ATOM 880 O O . SER A 1 111 ? 5.505 -14.248 1.583 1.00 86.06 111 SER A O 1
ATOM 882 N N . LEU A 1 112 ? 5.989 -12.133 2.191 1.00 87.56 112 LEU A N 1
ATOM 883 C CA . LEU A 1 112 ? 6.571 -11.699 0.921 1.00 87.56 112 LEU A CA 1
ATOM 884 C C . LEU A 1 112 ? 8.106 -11.673 0.942 1.00 87.56 112 LEU A C 1
ATOM 886 O O . LEU A 1 112 ? 8.696 -11.635 -0.127 1.00 87.56 112 LEU A O 1
ATOM 890 N N . SER A 1 113 ? 8.758 -11.742 2.109 1.00 83.38 113 SER A N 1
ATOM 891 C CA . SER A 1 113 ? 10.221 -11.601 2.239 1.00 83.38 113 SER A CA 1
ATOM 892 C C . SER A 1 113 ? 11.026 -12.657 1.481 1.00 83.38 113 SER A C 1
ATOM 894 O O . SER A 1 113 ? 12.160 -12.403 1.104 1.00 83.38 113 SER A O 1
ATOM 896 N N . HIS A 1 114 ? 10.448 -13.835 1.243 1.00 82.50 114 HIS A N 1
ATOM 897 C CA . HIS A 1 114 ? 11.075 -14.915 0.470 1.00 82.50 114 HIS A CA 1
ATOM 898 C C . HIS A 1 114 ? 10.596 -14.966 -0.989 1.00 82.50 114 HIS A C 1
ATOM 900 O O . HIS A 1 114 ? 10.857 -15.936 -1.697 1.00 82.50 114 HIS A O 1
ATOM 906 N N . LYS A 1 115 ? 9.813 -13.978 -1.435 1.00 86.88 115 LYS A N 1
ATOM 907 C CA . LYS A 1 115 ? 9.262 -13.924 -2.790 1.00 86.88 115 LYS A CA 1
ATOM 908 C C . LYS A 1 115 ? 10.051 -12.915 -3.608 1.00 86.88 115 LYS A C 1
ATOM 910 O O . LYS A 1 115 ? 10.121 -11.751 -3.236 1.00 86.88 115 LYS A O 1
ATOM 915 N N . VAL A 1 116 ? 10.568 -13.350 -4.754 1.00 88.44 116 VAL A N 1
ATOM 916 C CA . VAL A 1 116 ? 11.203 -12.450 -5.721 1.00 88.44 116 VAL A CA 1
ATOM 917 C C . VAL A 1 116 ? 10.112 -11.603 -6.390 1.00 88.44 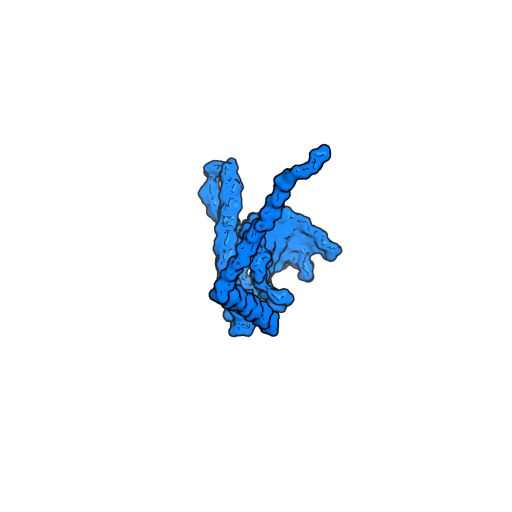116 VAL A C 1
ATOM 919 O O . VAL A 1 116 ? 9.206 -12.167 -7.015 1.00 88.44 116 VAL A O 1
ATOM 922 N N . PRO A 1 117 ? 10.133 -10.267 -6.240 1.00 91.62 117 PRO A N 1
ATOM 923 C CA . PRO A 1 117 ? 9.155 -9.404 -6.879 1.00 91.62 117 PRO A CA 1
ATOM 924 C C . PRO A 1 117 ? 9.448 -9.248 -8.372 1.00 91.62 117 PRO A C 1
ATOM 926 O O . PRO A 1 117 ? 10.595 -9.172 -8.802 1.00 91.62 117 PRO A O 1
ATOM 929 N N . HIS A 1 118 ? 8.389 -9.098 -9.160 1.00 92.50 118 HIS A N 1
ATOM 930 C CA . HIS A 1 118 ? 8.471 -8.635 -10.536 1.00 92.50 118 HIS A CA 1
ATOM 931 C C . HIS A 1 118 ? 8.342 -7.107 -10.568 1.00 92.50 118 HIS A C 1
ATOM 933 O O . HIS A 1 118 ? 7.315 -6.552 -10.158 1.00 92.50 118 HIS A O 1
ATOM 939 N N . ILE A 1 119 ? 9.389 -6.427 -11.032 1.00 91.88 119 ILE A N 1
ATOM 940 C CA . ILE A 1 119 ? 9.442 -4.965 -11.129 1.00 91.88 119 ILE A CA 1
ATOM 941 C C . ILE A 1 119 ? 9.038 -4.564 -12.547 1.00 91.88 119 ILE A C 1
ATOM 943 O O . ILE A 1 119 ? 9.565 -5.083 -13.523 1.00 91.88 119 ILE A O 1
ATOM 947 N N . THR A 1 120 ? 8.082 -3.644 -12.668 1.00 90.62 120 THR A N 1
ATOM 948 C CA . THR A 1 120 ? 7.615 -3.129 -13.966 1.00 90.62 120 THR A CA 1
ATOM 949 C C . THR A 1 120 ? 7.540 -1.613 -13.952 1.00 90.62 120 THR A C 1
ATOM 951 O O . THR A 1 120 ? 7.184 -1.009 -12.938 1.00 90.62 120 THR A O 1
ATOM 954 N N . ARG A 1 121 ? 7.841 -0.988 -15.091 1.00 88.00 121 ARG A N 1
ATOM 955 C CA . ARG A 1 121 ? 7.771 0.466 -15.286 1.00 88.00 121 ARG A CA 1
ATOM 956 C C . ARG A 1 121 ? 6.662 0.771 -16.288 1.00 88.00 121 ARG A C 1
ATOM 958 O O . ARG A 1 121 ? 6.665 0.236 -17.389 1.00 88.00 121 ARG A O 1
ATOM 965 N N . SER A 1 122 ? 5.667 1.566 -15.897 1.00 81.50 122 SER A N 1
ATOM 966 C CA . SER A 1 122 ? 4.581 1.965 -16.805 1.00 81.50 122 SER A CA 1
ATOM 967 C C . SER A 1 122 ? 3.905 3.260 -16.359 1.00 81.50 122 SER A C 1
ATOM 969 O O . SER A 1 122 ? 3.686 3.480 -15.167 1.00 81.50 122 SER A O 1
ATOM 971 N N . GLY A 1 123 ? 3.566 4.129 -17.320 1.00 72.75 123 GLY A N 1
ATOM 972 C CA . GLY A 1 123 ? 2.764 5.339 -17.083 1.00 72.75 123 GLY A CA 1
ATOM 973 C C . GLY A 1 123 ? 3.312 6.257 -15.984 1.00 72.75 123 GLY A C 1
ATOM 974 O O . GLY A 1 123 ? 2.542 6.711 -15.130 1.00 72.75 123 GLY A O 1
ATOM 975 N N . GLY A 1 124 ? 4.637 6.453 -15.950 1.00 79.38 124 GLY A N 1
ATOM 976 C CA . GLY A 1 124 ? 5.324 7.265 -14.939 1.00 79.38 124 GLY A CA 1
ATOM 977 C C . GLY A 1 124 ? 5.290 6.674 -13.526 1.00 79.38 124 GLY A C 1
ATOM 978 O O . GLY A 1 124 ? 5.373 7.420 -12.550 1.00 79.38 124 GLY A O 1
ATOM 979 N N . ARG A 1 125 ? 5.111 5.352 -13.395 1.00 86.00 125 ARG A N 1
ATOM 980 C CA . ARG A 1 125 ? 5.088 4.616 -12.122 1.00 86.00 125 ARG A CA 1
ATOM 981 C C . ARG A 1 125 ? 5.952 3.366 -12.192 1.00 86.00 125 ARG A C 1
ATOM 983 O O . ARG A 1 125 ? 6.032 2.708 -13.229 1.00 86.00 125 ARG A O 1
ATOM 990 N N . MET A 1 126 ? 6.510 3.002 -11.047 1.00 90.06 126 MET A N 1
ATOM 991 C CA . MET A 1 126 ? 7.217 1.746 -10.849 1.00 90.06 126 MET A CA 1
ATOM 992 C C . MET A 1 126 ? 6.358 0.840 -9.984 1.00 90.06 126 MET A C 1
ATOM 994 O O . MET A 1 126 ? 5.939 1.217 -8.894 1.00 90.06 126 MET A O 1
ATOM 998 N N . THR A 1 127 ? 6.038 -0.343 -10.491 1.00 92.31 127 THR A N 1
ATOM 999 C CA . THR A 1 127 ? 5.237 -1.325 -9.770 1.00 92.31 127 THR A CA 1
ATOM 1000 C C . THR A 1 127 ? 6.125 -2.465 -9.319 1.00 92.31 127 THR A C 1
ATOM 1002 O O . THR A 1 127 ? 6.676 -3.184 -10.149 1.00 92.31 127 THR A O 1
ATOM 1005 N N . LYS A 1 128 ? 6.193 -2.666 -8.005 1.00 94.12 128 LYS A N 1
ATOM 1006 C CA . LYS A 1 128 ? 6.784 -3.844 -7.381 1.00 94.12 128 LYS A CA 1
ATOM 1007 C C . LYS A 1 128 ? 5.678 -4.860 -7.122 1.00 94.12 128 LYS A C 1
ATOM 1009 O O . LYS A 1 128 ? 4.810 -4.642 -6.269 1.00 94.12 128 LYS A O 1
ATOM 1014 N N . GLN A 1 129 ? 5.650 -5.923 -7.918 1.00 94.25 129 GLN A N 1
ATOM 1015 C CA . GLN A 1 129 ? 4.599 -6.932 -7.880 1.00 94.25 129 GLN A CA 1
ATOM 1016 C C . GLN A 1 129 ? 5.091 -8.228 -7.240 1.00 94.25 129 GLN A C 1
ATOM 1018 O O . GLN A 1 129 ? 6.038 -8.838 -7.713 1.00 94.25 129 GLN A O 1
ATOM 1023 N N . TYR A 1 130 ? 4.376 -8.699 -6.231 1.00 93.69 130 TYR A N 1
ATOM 1024 C CA . TYR A 1 130 ? 4.593 -9.987 -5.594 1.00 93.69 130 TYR A CA 1
ATOM 1025 C C . TYR A 1 130 ? 3.503 -10.985 -5.975 1.00 93.69 130 TYR A C 1
ATOM 1027 O O . TYR A 1 130 ? 2.352 -10.611 -6.224 1.00 93.69 130 TYR A O 1
ATOM 1035 N N . PHE A 1 131 ? 3.865 -12.261 -5.935 1.00 92.81 131 PHE A N 1
ATOM 1036 C CA . PHE A 1 131 ? 2.951 -13.384 -6.086 1.00 92.81 131 PHE A CA 1
ATOM 1037 C C . PHE A 1 131 ? 2.849 -14.142 -4.765 1.00 92.81 131 PHE A C 1
ATOM 1039 O O . PHE A 1 131 ? 3.859 -14.472 -4.137 1.00 92.81 131 PHE A O 1
ATOM 1046 N N . LYS A 1 132 ? 1.619 -14.385 -4.316 1.00 92.88 132 LYS A N 1
ATOM 1047 C CA . LYS A 1 132 ? 1.328 -15.018 -3.031 1.00 92.88 132 LYS A CA 1
ATOM 1048 C C . LYS A 1 132 ? 0.215 -16.041 -3.199 1.00 92.88 132 LYS A C 1
ATOM 1050 O O . LYS A 1 132 ? -0.805 -15.741 -3.797 1.00 92.88 132 LYS A O 1
ATOM 1055 N N . ASN A 1 133 ? 0.371 -17.214 -2.600 1.00 92.12 133 ASN A N 1
ATOM 1056 C CA . ASN A 1 133 ? -0.654 -18.250 -2.691 1.00 92.12 133 ASN A CA 1
ATOM 1057 C C . ASN A 1 133 ? -1.952 -17.808 -1.987 1.00 92.12 133 ASN A C 1
ATOM 1059 O O . ASN A 1 133 ? -1.923 -17.213 -0.898 1.00 92.12 133 ASN A O 1
ATOM 1063 N N . GLY A 1 134 ? -3.096 -18.134 -2.584 1.00 91.62 134 GLY A N 1
ATOM 1064 C CA . GLY A 1 134 ? -4.427 -17.960 -2.016 1.00 91.62 134 GLY A CA 1
ATOM 1065 C C . GLY A 1 134 ? -5.427 -17.293 -2.958 1.00 91.62 134 GLY A C 1
ATOM 1066 O O . GLY A 1 134 ? -5.175 -17.039 -4.124 1.00 91.62 134 GLY A O 1
ATOM 1067 N N . GLY A 1 135 ? -6.603 -16.969 -2.418 1.00 93.25 135 GLY A N 1
ATOM 1068 C CA . GLY A 1 135 ? -7.692 -16.373 -3.193 1.00 93.25 135 GLY A CA 1
ATOM 1069 C C . GLY A 1 135 ? -8.086 -14.973 -2.734 1.00 93.25 135 GLY A C 1
ATOM 1070 O O . GLY A 1 135 ? -7.435 -14.325 -1.913 1.00 93.25 135 GLY A O 1
ATOM 1071 N N . TYR A 1 136 ? -9.250 -14.526 -3.207 1.00 92.19 136 TYR A N 1
ATOM 1072 C CA . TYR A 1 136 ? -9.816 -13.227 -2.835 1.00 92.19 136 TYR A CA 1
ATOM 1073 C C . TYR A 1 136 ? -10.011 -13.063 -1.323 1.00 92.19 136 TYR A C 1
ATOM 1075 O O . TYR A 1 136 ? -9.844 -11.967 -0.796 1.00 92.19 136 TYR A O 1
ATOM 1083 N N . TRP A 1 137 ? -10.323 -14.144 -0.607 1.00 93.00 137 TRP A N 1
ATOM 1084 C CA . TRP A 1 137 ? -10.444 -14.111 0.850 1.00 93.00 137 TRP A CA 1
ATOM 1085 C C . TRP A 1 137 ? -9.108 -13.839 1.545 1.00 93.00 137 TRP A C 1
ATOM 1087 O O . TRP A 1 137 ? -9.081 -13.078 2.511 1.00 93.00 137 TRP A O 1
ATOM 1097 N N . SER A 1 138 ? -8.003 -14.383 1.027 1.00 94.00 138 SER A N 1
ATOM 1098 C CA . SER A 1 138 ? -6.650 -14.066 1.499 1.00 94.00 138 SER A CA 1
ATOM 1099 C C . SER A 1 138 ? -6.315 -12.600 1.230 1.00 94.00 138 SER A C 1
ATOM 1101 O O . SER A 1 138 ? -5.896 -11.892 2.143 1.00 94.00 138 SER A O 1
ATOM 1103 N N . ALA A 1 139 ? -6.615 -12.113 0.022 1.00 94.25 139 ALA A N 1
ATOM 1104 C CA . ALA A 1 139 ? -6.432 -10.710 -0.346 1.00 94.25 139 ALA A CA 1
ATOM 1105 C C . ALA A 1 139 ? -7.240 -9.756 0.546 1.00 94.25 139 ALA A C 1
ATOM 1107 O O . ALA A 1 139 ? -6.726 -8.744 1.015 1.00 94.25 139 ALA A O 1
ATOM 1108 N N . ARG A 1 140 ? -8.505 -10.090 0.829 1.00 94.31 140 ARG A N 1
ATOM 1109 C CA . ARG A 1 140 ? -9.380 -9.299 1.704 1.00 94.31 140 ARG A CA 1
ATOM 1110 C C . ARG A 1 140 ? -8.929 -9.346 3.163 1.00 94.31 140 ARG A C 1
ATOM 1112 O O . ARG A 1 140 ? -9.020 -8.340 3.860 1.00 94.31 140 ARG A O 1
ATOM 1119 N N . ARG A 1 141 ? -8.428 -10.490 3.631 1.00 93.31 141 ARG A N 1
ATOM 1120 C CA . ARG A 1 141 ? -7.838 -10.615 4.969 1.00 93.31 141 ARG A CA 1
ATOM 1121 C C . ARG A 1 141 ? -6.620 -9.709 5.104 1.00 93.31 141 ARG A C 1
ATOM 1123 O O . ARG A 1 141 ? -6.534 -8.972 6.079 1.00 93.31 141 ARG A O 1
ATOM 1130 N N . ASP A 1 142 ? -5.720 -9.737 4.124 1.00 94.12 142 ASP A N 1
ATOM 1131 C CA . ASP A 1 142 ? -4.551 -8.860 4.110 1.00 94.12 142 ASP A CA 1
ATOM 1132 C C . ASP A 1 142 ? -4.963 -7.386 3.992 1.00 94.12 142 ASP A C 1
ATOM 1134 O O . ASP A 1 142 ? -4.465 -6.579 4.761 1.00 94.12 142 ASP A O 1
ATOM 1138 N N . PHE A 1 143 ? -5.958 -7.037 3.170 1.00 95.00 143 PHE A N 1
ATOM 1139 C CA . PHE A 1 143 ? -6.539 -5.687 3.139 1.00 95.00 143 PHE A CA 1
ATOM 1140 C C . PHE A 1 143 ? -7.005 -5.214 4.527 1.00 95.00 143 PHE A C 1
ATOM 1142 O O . PHE A 1 143 ? -6.652 -4.123 4.968 1.00 95.00 143 PHE A O 1
ATOM 1149 N N . ASN A 1 144 ? -7.762 -6.046 5.248 1.00 92.81 144 ASN A N 1
ATOM 1150 C CA . ASN A 1 144 ? -8.292 -5.694 6.567 1.00 92.81 144 ASN A CA 1
ATOM 1151 C C . ASN A 1 144 ? -7.191 -5.549 7.634 1.00 92.81 144 ASN A C 1
ATOM 1153 O O . ASN A 1 144 ? -7.333 -4.742 8.552 1.00 92.81 144 ASN A O 1
ATOM 1157 N N . ARG A 1 145 ? -6.077 -6.289 7.517 1.00 90.81 145 ARG A N 1
ATOM 1158 C CA . ARG A 1 145 ? -4.940 -6.203 8.458 1.00 90.81 145 ARG A CA 1
ATOM 1159 C C . ARG A 1 145 ? -4.290 -4.823 8.487 1.00 90.81 145 ARG A C 1
ATOM 1161 O O . ARG A 1 145 ? -3.763 -4.431 9.520 1.00 90.81 145 ARG A O 1
ATOM 1168 N N . PHE A 1 146 ? -4.377 -4.074 7.391 1.00 90.88 146 PHE A N 1
ATOM 1169 C CA . PHE A 1 146 ? -3.813 -2.728 7.284 1.00 90.88 146 PHE A CA 1
ATOM 1170 C C . PHE A 1 146 ? -4.637 -1.669 8.035 1.00 90.88 146 PHE A C 1
ATOM 1172 O O . PHE A 1 146 ? -4.238 -0.505 8.080 1.00 90.88 146 PHE A O 1
ATOM 1179 N N . LYS A 1 147 ? -5.786 -2.061 8.610 1.00 91.69 147 LYS A N 1
ATOM 1180 C CA . LYS A 1 147 ? -6.757 -1.167 9.256 1.00 91.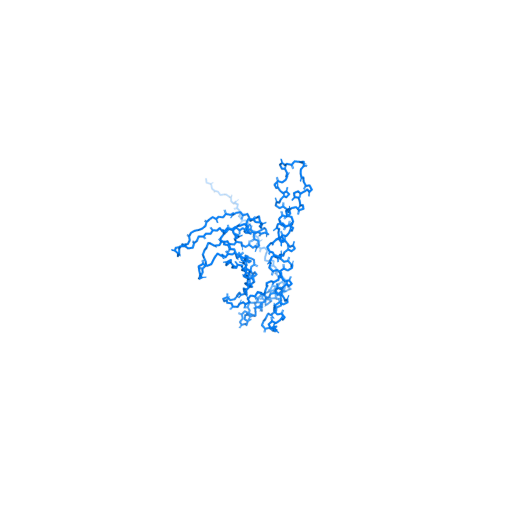69 147 LYS A CA 1
ATOM 1181 C C . LYS A 1 147 ? -7.041 0.090 8.414 1.00 91.69 147 LYS A C 1
ATOM 1183 O O . LYS A 1 147 ? -6.792 1.208 8.876 1.00 91.69 147 LYS A O 1
ATOM 1188 N N . PRO A 1 148 ? -7.496 -0.071 7.156 1.00 94.44 148 PRO A N 1
ATOM 1189 C CA . PRO A 1 148 ? -7.808 1.067 6.310 1.00 94.44 148 PRO A CA 1
ATOM 1190 C C . PRO A 1 148 ? -9.008 1.849 6.856 1.00 94.44 148 PRO A C 1
ATOM 1192 O O . PRO A 1 148 ? -9.972 1.271 7.354 1.00 94.44 148 PRO A O 1
ATOM 1195 N N . THR A 1 149 ? -8.965 3.170 6.725 1.00 94.75 149 THR A N 1
ATOM 1196 C CA . THR A 1 149 ? -10.065 4.085 7.043 1.00 94.75 149 THR A CA 1
ATOM 1197 C C . THR A 1 149 ? -10.821 4.480 5.776 1.00 94.75 149 THR A C 1
ATOM 1199 O O . THR A 1 149 ? -10.299 4.364 4.664 1.00 94.75 149 THR A O 1
ATOM 1202 N N . GLY A 1 150 ? -12.070 4.934 5.933 1.00 94.44 150 GLY A N 1
ATOM 1203 C CA . GLY A 1 150 ? -12.905 5.363 4.804 1.00 94.44 150 GLY A CA 1
ATOM 1204 C C . GLY A 1 150 ? -13.109 4.255 3.769 1.00 94.44 150 GLY A C 1
ATOM 1205 O O . GLY A 1 150 ? -12.986 4.505 2.572 1.00 94.44 150 GLY A O 1
ATOM 1206 N N . VAL A 1 151 ? -13.330 3.021 4.235 1.00 96.81 151 VAL A N 1
ATOM 1207 C CA . VAL A 1 151 ? -13.466 1.860 3.354 1.00 96.81 151 VAL A CA 1
ATOM 1208 C C . VAL A 1 151 ? -14.752 1.976 2.548 1.00 96.81 151 VAL A C 1
ATOM 1210 O O . VAL A 1 151 ? -15.840 2.023 3.114 1.00 96.81 151 VAL A O 1
ATOM 1213 N N . THR A 1 152 ? -14.626 1.963 1.226 1.00 96.38 152 THR A N 1
ATOM 1214 C CA . THR A 1 152 ? -15.759 1.950 0.302 1.00 96.38 152 THR A CA 1
ATOM 1215 C C . THR A 1 152 ? -15.685 0.732 -0.603 1.00 96.38 152 THR A C 1
ATOM 1217 O O . THR A 1 152 ? -14.614 0.298 -1.040 1.00 96.38 152 THR A O 1
ATOM 1220 N N . GLN A 1 153 ? -16.846 0.141 -0.868 1.00 95.06 153 GLN A N 1
ATOM 1221 C CA . GLN A 1 153 ? -16.976 -0.897 -1.877 1.00 95.06 153 GLN A CA 1
ATOM 1222 C C . GLN A 1 153 ? -17.131 -0.239 -3.245 1.00 95.06 153 GLN A C 1
ATOM 1224 O O . GLN A 1 153 ? -17.863 0.736 -3.386 1.00 95.06 153 GLN A O 1
ATOM 1229 N N . PHE A 1 154 ? -16.487 -0.803 -4.262 1.00 91.88 154 PHE A N 1
ATOM 1230 C CA . PHE A 1 154 ? -16.680 -0.372 -5.641 1.00 91.88 154 PHE A CA 1
ATOM 1231 C C . PHE A 1 154 ? -17.060 -1.546 -6.540 1.00 91.88 154 PHE A C 1
ATOM 1233 O O . PHE A 1 154 ? -16.685 -2.704 -6.305 1.00 91.88 154 PHE A O 1
ATOM 1240 N N . ARG A 1 155 ? -17.790 -1.216 -7.603 1.00 89.50 155 ARG A N 1
ATOM 1241 C CA . ARG A 1 155 ? -18.105 -2.096 -8.725 1.00 89.50 155 ARG A CA 1
ATOM 1242 C C . ARG A 1 155 ? -17.865 -1.299 -10.004 1.00 89.50 155 ARG A C 1
ATOM 1244 O O . ARG A 1 155 ? -18.571 -0.337 -10.263 1.00 89.50 155 ARG A O 1
ATOM 1251 N N . ALA A 1 156 ? -16.834 -1.664 -10.751 1.00 79.62 156 ALA A N 1
ATOM 1252 C CA . ALA A 1 156 ? -16.515 -1.047 -12.028 1.00 79.62 156 ALA A CA 1
ATOM 1253 C C . ALA A 1 156 ? -17.336 -1.688 -13.155 1.00 79.62 156 ALA A C 1
ATOM 1255 O O . ALA A 1 156 ? -17.753 -2.846 -13.062 1.00 79.62 156 ALA A O 1
ATOM 1256 N N . THR A 1 157 ? -17.525 -0.936 -14.237 1.00 72.75 157 THR A N 1
ATOM 1257 C CA . THR A 1 157 ? -18.331 -1.317 -15.409 1.00 72.75 157 THR A CA 1
ATOM 1258 C C . THR A 1 157 ? -17.836 -2.600 -16.080 1.00 72.75 157 THR A C 1
ATOM 1260 O O . THR A 1 157 ? -18.628 -3.394 -16.568 1.00 72.75 157 THR A O 1
ATOM 1263 N N . ASN A 1 158 ? -16.533 -2.880 -16.006 1.00 74.69 158 ASN A N 1
ATOM 1264 C CA . ASN A 1 158 ? -15.909 -4.114 -16.498 1.00 74.69 158 ASN A CA 1
ATOM 1265 C C . ASN A 1 158 ? -16.095 -5.332 -15.563 1.00 74.69 158 ASN A C 1
ATOM 1267 O O . ASN A 1 158 ? -15.344 -6.304 -15.637 1.00 74.69 158 ASN A O 1
ATOM 1271 N N . GLY A 1 159 ? -17.032 -5.262 -14.613 1.00 74.88 159 GLY A N 1
ATOM 1272 C CA . GLY A 1 159 ? -17.312 -6.331 -13.656 1.00 74.88 159 GLY A CA 1
ATOM 1273 C C . GLY A 1 159 ? -16.276 -6.480 -12.537 1.00 74.88 159 GLY A C 1
ATOM 1274 O O . GLY A 1 159 ? -16.435 -7.355 -11.675 1.00 74.88 159 GLY A O 1
ATOM 1275 N N . GLN A 1 160 ? -15.232 -5.640 -12.489 1.00 82.88 160 GLN A N 1
ATOM 1276 C CA . GLN A 1 160 ? -14.316 -5.622 -11.350 1.00 82.88 160 GLN A CA 1
ATOM 1277 C C . GLN A 1 160 ? -15.056 -5.148 -10.101 1.00 82.88 160 GLN A C 1
ATOM 1279 O O . GLN A 1 160 ? -15.776 -4.155 -10.112 1.00 82.88 160 GLN A O 1
ATOM 1284 N N . LYS A 1 161 ? -14.852 -5.854 -8.992 1.00 90.88 161 LYS A N 1
ATOM 1285 C CA . LYS A 1 161 ? -15.402 -5.482 -7.689 1.00 90.88 161 LYS A CA 1
ATOM 1286 C C . LYS A 1 161 ? -14.353 -5.599 -6.609 1.00 90.88 161 LYS A C 1
ATOM 1288 O O . LYS A 1 161 ? -13.460 -6.450 -6.699 1.00 90.88 161 LYS A O 1
ATOM 1293 N N . GLY A 1 162 ? -14.473 -4.770 -5.588 1.00 93.81 162 GLY A N 1
ATOM 1294 C CA . GLY A 1 162 ? -13.455 -4.689 -4.562 1.00 93.81 162 GLY A CA 1
ATOM 1295 C C . GLY A 1 162 ? -13.773 -3.694 -3.465 1.00 93.81 162 GLY A C 1
ATOM 1296 O O . GLY A 1 162 ? -14.871 -3.145 -3.403 1.00 93.81 162 GLY A O 1
ATOM 1297 N N . TYR A 1 163 ? -12.774 -3.475 -2.620 1.00 96.25 163 TYR A N 1
ATOM 1298 C CA . TYR A 1 163 ? -12.792 -2.448 -1.591 1.00 96.25 163 TYR A CA 1
ATOM 1299 C C . TYR A 1 163 ? -11.600 -1.527 -1.790 1.00 96.25 163 TYR A C 1
ATOM 1301 O O . TYR A 1 163 ? -10.514 -1.977 -2.160 1.00 96.25 163 TYR A O 1
ATOM 1309 N N . THR A 1 164 ? -11.805 -0.245 -1.537 1.00 96.62 164 THR A N 1
ATOM 1310 C CA . THR A 1 164 ? -10.733 0.739 -1.428 1.00 96.62 164 THR A CA 1
ATOM 1311 C C . THR A 1 164 ? -10.797 1.383 -0.056 1.00 96.62 164 THR A C 1
ATOM 1313 O O . THR A 1 164 ? -11.867 1.490 0.532 1.00 96.62 164 THR A O 1
ATOM 1316 N N . GLY A 1 165 ? -9.659 1.806 0.468 1.00 96.81 165 GLY A N 1
ATOM 1317 C CA . GLY A 1 165 ? -9.568 2.542 1.719 1.00 96.81 165 GLY A CA 1
ATOM 1318 C C . GLY A 1 165 ? -8.254 3.302 1.804 1.00 96.81 165 GLY A C 1
ATOM 1319 O O . GLY A 1 165 ? -7.425 3.246 0.893 1.00 96.81 165 GLY A O 1
ATOM 1320 N N . LYS A 1 166 ? -8.070 4.038 2.893 1.00 96.69 166 LYS A N 1
ATOM 1321 C CA . LYS A 1 166 ? -6.907 4.894 3.124 1.00 96.69 166 LYS A CA 1
ATOM 1322 C C . LYS A 1 166 ? -6.111 4.400 4.323 1.00 96.69 166 LYS A C 1
ATOM 1324 O O . LYS A 1 166 ? -6.682 3.951 5.310 1.00 96.69 166 LYS A O 1
ATOM 1329 N N . ILE A 1 167 ? -4.793 4.495 4.249 1.00 94.31 167 ILE A N 1
ATOM 1330 C CA . ILE A 1 167 ? -3.883 4.192 5.362 1.00 94.31 167 ILE A CA 1
ATOM 1331 C C . ILE A 1 167 ? -2.900 5.344 5.529 1.00 94.31 167 ILE A C 1
ATOM 1333 O O . ILE A 1 167 ? -2.763 6.172 4.623 1.00 94.31 167 ILE A O 1
ATOM 1337 N N . LEU A 1 168 ? -2.208 5.378 6.671 1.00 93.25 168 LEU A N 1
ATOM 1338 C CA . LEU A 1 168 ? -1.183 6.386 6.960 1.00 93.25 168 LEU A CA 1
ATOM 1339 C C . LEU A 1 168 ? -1.718 7.808 6.758 1.00 93.25 168 LEU A C 1
ATOM 1341 O O . LEU A 1 168 ? -1.196 8.571 5.950 1.00 93.25 168 LEU A O 1
ATOM 1345 N N . ASP A 1 169 ? -2.833 8.104 7.431 1.00 92.00 169 ASP A N 1
ATOM 1346 C CA . ASP A 1 169 ? -3.519 9.402 7.371 1.00 92.00 169 ASP A CA 1
ATOM 1347 C C . ASP A 1 169 ? -3.864 9.856 5.937 1.00 92.00 169 ASP A C 1
ATOM 1349 O O . ASP A 1 169 ? -3.885 11.038 5.612 1.00 92.00 169 ASP A O 1
ATOM 1353 N N . GLY A 1 170 ? -4.152 8.900 5.047 1.00 92.75 170 GLY A N 1
ATOM 1354 C CA . GLY A 1 170 ? -4.530 9.181 3.660 1.00 92.75 170 GLY A CA 1
ATOM 1355 C C . GLY A 1 170 ? -3.364 9.277 2.685 1.00 92.75 170 GLY A C 1
ATOM 1356 O O . GLY A 1 170 ? -3.614 9.364 1.480 1.00 92.75 170 GLY A O 1
ATOM 1357 N N . LYS A 1 171 ? -2.117 9.172 3.164 1.00 93.38 171 LYS A N 1
ATOM 1358 C CA . LYS A 1 171 ? -0.912 9.179 2.324 1.00 93.38 171 LYS A CA 1
ATOM 1359 C C . LYS A 1 171 ? -0.914 8.061 1.285 1.00 93.38 171 LYS A C 1
ATOM 1361 O O . LYS A 1 171 ? -0.390 8.246 0.186 1.00 93.38 171 LYS A O 1
ATOM 1366 N N . TYR A 1 172 ? -1.527 6.923 1.608 1.00 95.38 172 TYR A N 1
ATOM 1367 C CA . TYR A 1 172 ? -1.669 5.808 0.678 1.00 95.38 172 TYR A CA 1
ATOM 1368 C C . TYR A 1 172 ? -3.123 5.368 0.541 1.00 95.38 172 TYR A C 1
ATOM 1370 O O . TYR A 1 172 ? -3.881 5.301 1.512 1.00 95.38 172 TYR A O 1
ATOM 1378 N N . GLN A 1 173 ? -3.483 5.022 -0.689 1.00 96.06 173 GLN A N 1
ATOM 1379 C CA . GLN A 1 173 ? -4.692 4.299 -1.028 1.00 96.06 173 GLN A CA 1
ATOM 1380 C C . GLN A 1 173 ? -4.381 2.806 -1.087 1.00 96.06 173 GLN A C 1
ATOM 1382 O O . GLN A 1 173 ? -3.437 2.369 -1.745 1.00 96.06 173 GLN A O 1
ATOM 1387 N N . LEU A 1 174 ? -5.213 2.028 -0.408 1.00 95.62 174 LEU A N 1
ATOM 1388 C CA . LEU A 1 174 ? -5.206 0.578 -0.436 1.00 95.62 174 LEU A CA 1
ATOM 1389 C C . LEU A 1 174 ? -6.415 0.106 -1.232 1.00 95.62 174 LEU A C 1
ATOM 1391 O O . LEU A 1 174 ? -7.532 0.533 -0.957 1.00 95.62 174 LEU A O 1
ATOM 1395 N N . THR A 1 175 ? -6.214 -0.777 -2.201 1.00 95.56 175 THR A N 1
ATOM 1396 C CA . THR A 1 175 ? -7.288 -1.327 -3.031 1.00 95.56 175 THR A CA 1
ATOM 1397 C C . THR A 1 175 ? -7.171 -2.840 -3.096 1.00 95.56 175 THR A C 1
ATOM 1399 O O . THR A 1 175 ? -6.145 -3.364 -3.511 1.00 95.56 175 THR A O 1
ATOM 1402 N N . VAL A 1 176 ? -8.236 -3.556 -2.744 1.00 95.56 176 VAL A N 1
ATOM 1403 C CA . VAL A 1 176 ? -8.353 -5.000 -2.971 1.00 95.56 176 VAL A CA 1
ATOM 1404 C C . VAL A 1 176 ? -9.399 -5.272 -4.039 1.00 95.56 176 VAL A C 1
ATOM 1406 O O . VAL A 1 176 ? -10.527 -4.794 -3.949 1.00 95.56 176 VAL A O 1
ATOM 1409 N N . ARG A 1 177 ? -9.048 -6.063 -5.053 1.00 93.75 177 ARG A N 1
ATOM 1410 C CA . ARG A 1 177 ? -9.921 -6.418 -6.180 1.00 93.75 177 ARG A CA 1
ATOM 1411 C C . ARG A 1 177 ? -10.138 -7.924 -6.221 1.00 93.75 177 ARG A C 1
ATOM 1413 O O . ARG A 1 177 ? -9.194 -8.687 -6.031 1.00 93.75 177 ARG A O 1
ATOM 1420 N N . LYS A 1 178 ? -11.369 -8.360 -6.511 1.00 88.50 178 LYS A N 1
ATOM 1421 C CA . LYS A 1 178 ? -11.694 -9.785 -6.712 1.00 88.50 178 LYS A CA 1
ATOM 1422 C C . LYS A 1 178 ? -11.090 -10.339 -7.999 1.00 88.50 178 LYS A C 1
ATOM 1424 O O . LYS A 1 178 ? -10.713 -11.502 -8.026 1.00 88.50 178 LYS A O 1
ATOM 1429 N N . LYS A 1 179 ? -11.018 -9.512 -9.041 1.00 80.88 179 LYS A N 1
ATOM 1430 C CA . LYS A 1 179 ? -10.424 -9.838 -10.340 1.00 80.88 179 LYS A CA 1
ATOM 1431 C C . LYS A 1 179 ? -9.649 -8.617 -10.848 1.00 80.88 179 LYS A C 1
ATOM 1433 O O . LYS A 1 179 ? -10.185 -7.509 -10.793 1.00 80.88 179 LYS A O 1
ATOM 1438 N N . SER A 1 180 ? -8.416 -8.811 -11.311 1.00 69.12 180 SER A N 1
ATOM 1439 C CA . SER A 1 180 ? -7.643 -7.839 -12.102 1.00 69.12 180 SER A CA 1
ATOM 1440 C C . SER A 1 180 ? -7.689 -8.181 -13.597 1.00 69.12 180 SER A C 1
ATOM 1442 O O . SER A 1 180 ? -8.374 -9.125 -13.999 1.00 69.12 180 SER A O 1
ATOM 1444 N N . SER A 1 181 ? -6.913 -7.468 -14.424 1.00 60.91 181 SER A N 1
ATOM 1445 C CA . SER A 1 181 ? -6.458 -7.987 -15.724 1.00 60.91 181 SER A CA 1
ATOM 1446 C C . SER A 1 181 ? -5.858 -9.380 -15.480 1.00 60.91 181 SER A C 1
ATOM 1448 O O . SER A 1 181 ? -5.067 -9.517 -14.546 1.00 60.91 181 SER A O 1
ATOM 1450 N N . PHE A 1 182 ? -6.292 -10.405 -16.220 1.00 64.31 182 PHE A N 1
ATOM 1451 C CA . PHE A 1 182 ? -5.994 -11.840 -16.002 1.00 64.31 182 PHE A CA 1
ATOM 1452 C C . PHE A 1 182 ? -6.762 -12.560 -14.875 1.00 64.31 182 PHE A C 1
ATOM 1454 O O . PHE A 1 182 ? -6.433 -13.688 -14.526 1.00 64.31 182 PHE A O 1
ATOM 1461 N N . GLY A 1 183 ? -7.799 -11.953 -14.289 1.00 78.12 183 GLY A N 1
ATOM 1462 C CA . GLY A 1 183 ? -8.753 -12.661 -13.420 1.00 78.12 183 GLY A CA 1
ATOM 1463 C C . GLY A 1 183 ? -8.279 -12.974 -11.995 1.00 78.12 183 GLY A C 1
ATOM 1464 O O . GLY A 1 183 ? -9.066 -13.504 -11.211 1.00 78.12 183 GLY A O 1
ATOM 1465 N N . ARG A 1 184 ? -7.050 -12.599 -11.623 1.00 88.44 184 ARG A N 1
ATOM 1466 C CA . ARG A 1 184 ? -6.467 -12.881 -10.301 1.00 88.44 184 ARG A CA 1
ATOM 1467 C C . ARG A 1 184 ? -6.906 -11.857 -9.241 1.00 88.44 184 ARG A C 1
ATOM 1469 O O . ARG A 1 184 ? -6.963 -10.656 -9.536 1.00 88.44 184 ARG A O 1
ATOM 1476 N N . PRO A 1 185 ? -7.216 -12.272 -7.999 1.00 93.62 185 PRO A N 1
ATOM 1477 C CA . PRO A 1 185 ? -7.404 -11.337 -6.897 1.00 93.62 185 PRO A CA 1
ATOM 1478 C C . PRO A 1 185 ? -6.119 -10.550 -6.632 1.00 93.62 185 PRO A C 1
ATOM 1480 O O . PRO A 1 185 ? -5.020 -11.096 -6.689 1.00 93.62 185 PRO A O 1
ATOM 1483 N N . THR A 1 186 ? -6.246 -9.253 -6.365 1.00 94.81 186 THR A N 1
ATOM 1484 C CA . THR A 1 186 ? -5.085 -8.359 -6.238 1.00 94.81 186 THR A CA 1
ATOM 1485 C C . THR A 1 186 ? -5.270 -7.391 -5.080 1.00 94.81 186 THR A C 1
ATOM 1487 O O . THR A 1 186 ? -6.332 -6.780 -4.961 1.00 94.81 186 THR A O 1
ATOM 1490 N N . LEU A 1 187 ? -4.229 -7.222 -4.267 1.00 95.31 187 LEU A N 1
ATOM 1491 C CA . LEU A 1 187 ? -4.078 -6.123 -3.315 1.00 95.31 187 LEU A CA 1
ATOM 1492 C C . LEU A 1 187 ? -3.076 -5.115 -3.890 1.00 95.31 187 LEU A C 1
ATOM 1494 O O . LEU A 1 187 ? -1.993 -5.498 -4.321 1.00 95.31 187 LEU A O 1
ATOM 1498 N N . GLU A 1 188 ? -3.430 -3.838 -3.914 1.00 95.12 188 GLU A N 1
ATOM 1499 C CA . GLU A 1 188 ? -2.599 -2.753 -4.438 1.00 95.12 188 GLU A CA 1
ATOM 1500 C C . GLU A 1 188 ? -2.494 -1.632 -3.403 1.00 95.12 188 GLU A C 1
ATOM 1502 O O . GLU A 1 188 ? -3.506 -1.193 -2.854 1.00 95.12 188 GLU A O 1
ATOM 1507 N N . ILE A 1 189 ? -1.272 -1.167 -3.153 1.00 95.25 189 ILE A N 1
ATOM 1508 C CA . ILE A 1 189 ? -0.962 -0.005 -2.323 1.00 95.25 189 ILE A CA 1
ATOM 1509 C C . ILE A 1 189 ? -0.347 1.048 -3.238 1.00 95.25 189 ILE A C 1
ATOM 1511 O O . ILE A 1 189 ? 0.673 0.805 -3.889 1.00 95.25 189 ILE A O 1
ATOM 1515 N N . ARG A 1 190 ? -0.954 2.231 -3.268 1.00 94.00 190 ARG A N 1
ATOM 1516 C CA . ARG A 1 190 ? -0.514 3.359 -4.087 1.00 94.00 190 ARG A CA 1
ATOM 1517 C C . ARG A 1 190 ? -0.417 4.618 -3.238 1.00 94.00 190 ARG A C 1
ATOM 1519 O O . ARG A 1 190 ? -1.277 4.864 -2.398 1.00 94.00 190 ARG A O 1
ATOM 1526 N N . SER A 1 191 ? 0.614 5.429 -3.463 1.00 91.75 191 SER A N 1
ATOM 1527 C CA . SER A 1 191 ? 0.711 6.750 -2.837 1.00 91.75 191 SER A CA 1
ATOM 1528 C C . SER A 1 191 ? -0.304 7.728 -3.442 1.00 91.75 191 SER A C 1
ATOM 1530 O O . SER A 1 191 ? -0.465 7.801 -4.662 1.00 91.75 191 SER A O 1
ATOM 1532 N N . ASN A 1 192 ? -0.956 8.507 -2.579 1.00 88.69 192 ASN A N 1
ATOM 1533 C CA . ASN A 1 192 ? -1.810 9.637 -2.956 1.00 88.69 192 ASN A CA 1
ATOM 1534 C C . ASN A 1 192 ? -1.048 10.968 -2.967 1.00 88.69 192 ASN A C 1
ATOM 1536 O O . ASN A 1 192 ? -1.559 11.958 -3.475 1.00 88.69 192 ASN A O 1
ATOM 1540 N N . THR A 1 193 ? 0.163 11.003 -2.412 1.00 82.38 193 THR A N 1
ATOM 1541 C CA . THR A 1 193 ? 0.965 12.222 -2.224 1.00 82.38 193 THR A CA 1
ATOM 1542 C C . THR A 1 193 ? 2.095 12.322 -3.248 1.00 82.38 193 THR A C 1
ATOM 1544 O O . THR A 1 193 ? 3.170 12.819 -2.933 1.00 82.38 193 THR A O 1
ATOM 1547 N N . GLY A 1 194 ? 1.891 11.778 -4.450 1.00 71.81 194 GLY A N 1
ATOM 1548 C CA . GLY A 1 194 ? 2.866 11.856 -5.543 1.00 71.81 194 GLY A CA 1
ATOM 1549 C C . GLY A 1 194 ? 3.956 10.779 -5.550 1.00 71.81 194 GLY A C 1
ATOM 1550 O O . GLY A 1 194 ? 4.813 10.809 -6.426 1.00 71.81 194 GLY A O 1
ATOM 1551 N N . GLY A 1 195 ? 3.925 9.796 -4.641 1.00 77.38 195 GLY A N 1
ATOM 1552 C CA . GLY A 1 195 ? 4.859 8.670 -4.698 1.00 77.38 195 GLY A CA 1
ATOM 1553 C C . GLY A 1 195 ? 4.688 7.866 -5.991 1.00 77.38 195 GLY A C 1
ATOM 1554 O O . GLY A 1 195 ? 3.572 7.465 -6.339 1.00 77.38 195 GLY A O 1
ATOM 1555 N N . LYS A 1 196 ? 5.796 7.627 -6.700 1.00 84.56 196 LYS A N 1
ATOM 1556 C CA . LYS A 1 196 ? 5.791 6.924 -7.990 1.00 84.56 196 LYS A CA 1
ATOM 1557 C C . LYS A 1 196 ? 5.834 5.394 -7.862 1.00 84.56 196 LYS A C 1
ATOM 1559 O O . LYS A 1 196 ? 5.655 4.702 -8.865 1.00 84.56 196 LYS A O 1
ATOM 1564 N N . VAL A 1 197 ? 6.013 4.861 -6.649 1.00 90.25 197 VAL A N 1
ATOM 1565 C CA . VAL A 1 197 ? 6.047 3.415 -6.394 1.00 90.25 197 VAL A CA 1
ATOM 1566 C C . VAL A 1 197 ? 4.668 2.870 -6.026 1.00 90.25 197 VAL A C 1
ATOM 1568 O O . VAL A 1 197 ? 3.962 3.382 -5.153 1.00 90.25 197 VAL A O 1
ATOM 1571 N N . VAL A 1 198 ? 4.291 1.791 -6.705 1.00 93.38 198 VAL A N 1
ATOM 1572 C CA . VAL A 1 198 ? 3.076 1.012 -6.479 1.00 93.38 198 VAL A CA 1
ATOM 1573 C C . VAL A 1 198 ? 3.479 -0.373 -5.998 1.00 93.38 198 VAL A C 1
ATOM 1575 O O . VAL A 1 198 ? 4.270 -1.060 -6.640 1.00 93.38 198 VAL A O 1
ATOM 1578 N N . ARG A 1 199 ? 2.900 -0.819 -4.886 1.00 94.12 199 ARG A N 1
ATOM 1579 C CA . ARG A 1 199 ? 3.128 -2.169 -4.362 1.00 94.12 199 ARG A CA 1
ATOM 1580 C C . ARG A 1 199 ? 1.916 -3.015 -4.684 1.00 94.12 199 ARG A C 1
ATOM 1582 O O . ARG A 1 199 ? 0.788 -2.625 -4.383 1.00 94.12 199 ARG A O 1
ATOM 1589 N N . LYS A 1 200 ? 2.132 -4.161 -5.315 1.00 94.56 200 LYS A N 1
ATOM 1590 C CA . LYS A 1 200 ? 1.059 -5.021 -5.811 1.00 94.56 200 LYS A CA 1
ATOM 1591 C C . LYS A 1 200 ? 1.280 -6.445 -5.338 1.00 94.56 200 LYS A C 1
ATOM 1593 O O . LYS A 1 200 ? 2.380 -6.959 -5.447 1.00 94.56 200 LYS A O 1
ATOM 1598 N N . VAL A 1 201 ? 0.236 -7.097 -4.851 1.00 94.88 201 VAL A N 1
ATOM 1599 C CA . VAL A 1 201 ? 0.258 -8.513 -4.479 1.00 94.88 201 VAL A CA 1
ATOM 1600 C C . VAL A 1 201 ? -0.842 -9.213 -5.255 1.00 94.88 201 VAL A C 1
ATOM 1602 O O . VAL A 1 201 ? -2.020 -8.889 -5.086 1.00 94.88 201 VAL A O 1
ATOM 1605 N N . ARG A 1 202 ? -0.459 -10.147 -6.124 1.00 94.25 202 ARG A N 1
ATOM 1606 C CA . ARG A 1 202 ? -1.382 -11.027 -6.841 1.00 94.25 202 ARG A CA 1
ATOM 1607 C C . ARG A 1 202 ? -1.513 -12.345 -6.094 1.00 94.25 202 ARG A C 1
ATOM 1609 O O . ARG A 1 202 ? -0.510 -12.913 -5.665 1.00 94.25 202 ARG A O 1
ATOM 1616 N N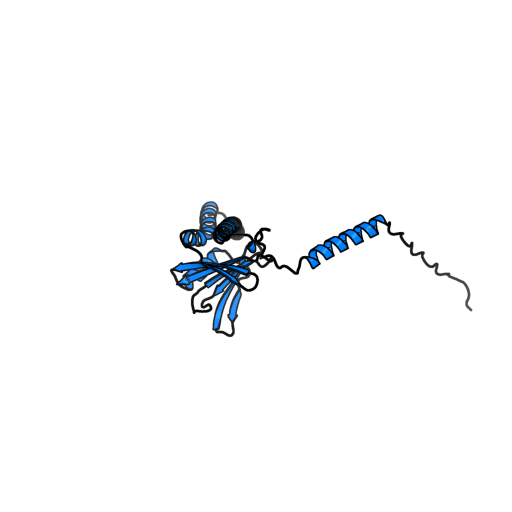 . TYR A 1 203 ? -2.756 -12.782 -5.939 1.00 93.12 203 TYR A N 1
ATOM 1617 C CA . TYR A 1 203 ? -3.102 -14.015 -5.250 1.00 93.12 203 TYR A CA 1
ATOM 1618 C C . TYR A 1 203 ? -3.419 -15.111 -6.269 1.00 93.12 203 TYR A C 1
ATOM 1620 O O . TYR A 1 203 ? -4.191 -14.850 -7.199 1.00 93.12 203 TYR A O 1
ATOM 1628 N N . GLU A 1 204 ? -2.798 -16.282 -6.105 1.00 89.62 204 GLU A N 1
ATOM 1629 C CA . GLU A 1 204 ? -2.880 -17.438 -7.021 1.00 89.62 204 GLU A CA 1
ATOM 1630 C C . GLU A 1 204 ? -3.241 -18.734 -6.299 1.00 89.62 204 GLU A C 1
ATOM 1632 O O . GLU A 1 204 ? -2.705 -18.962 -5.186 1.00 89.62 204 GLU A O 1
#

Organism: Magallana gigas (NCBI:txid29159)

pLDDT: mean 78.42, std 17.15, range [35.69, 96.81]

Secondary structure (DSSP, 8-state):
-------------------HHHHHHHHHHHHHHHHHHHGGGS---EETTEEGGGS-HHHHHHHHHHHHHHHHHHHHHHHHHHHHHHHTT--SSHHHHHHHHHHHHHHHHHHHTTSPPEEEEETTEEEEEEEES--HHHHHHHHHHT--EEEEEEE-TTS-EEEEEEEGGGTEEEEEES--TTS--EEEEEESSS--EEEEEEE-

Foldseek 3Di:
DDDDDDDDDDDDPPPDPDDVVNVVVVVVVVVVVVVVVVVPPPPFLDAVRDRCVPDDPVVNVVSVVVVVVVVLVLLLVQQLVVQVVVCVVPPDCPPVSSVVLSCLSCVVVVQQVPFDWDWDDDDSAIETETEGEDALVVLVSNLVSSVFPPKDWDADPVRKTWIWGATSVRQKIWIWIRQDVVGWTKIKIDGPPPRRYIYMYTYD

Sequence (204 aa):
IVGNRASIRSRDMKRGRISAAVLLLVAYLLVQYAECKNNGTEGHFLVDGIDVEKLSDDEVRDLLDAEDVKFTGQLDIWIGKQSLKERHRIKRVAPIVARVAWMAGRALYRSLSHKVPHITRSGGRMTKQYFKNGGYWSARRDFNRFKPTGVTQFRATNGQKGYTGKILDGKYQLTVRKKSSFGRPTLEIRSNTGGKVVRKVRYE